Protein AF-A0A968NTT5-F1 (afdb_monomer)

Radius of gyration: 29.52 Å; Cα contacts (8 Å, |Δi|>4): 293; chains: 1; bounding box: 64×38×101 Å

Sequence (212 aa):
MEQRLSADALLSNSFFLTRRFHKKIFSTVGLSIFFTLLVVAGLGIQQNLIMTGQLQRTFWTQVSRLCPDMTENTVILMEFNDDSYDQGISFGGRFPRILGYIYKFPDRWTDERDFRQATQPKPHRMVNGWRERVTLGDDNQIKITADEVLGRDFQPRFFSSNTILLTVQNNLLTRQTELVLKNITLPLKPNNSSFEMPPYRSNVLFDDLIIP

Secondary structure (DSSP, 8-state):
-HHHHHHHHHHHHHHHHHHHHHHHHHHHHHHHHHHHHHHHHHHHHHHHHHHHHHHHHHHHHHHHHH-TT--TT-EEEEEES-HHHHHHT--GGGGGGHHHHHEE--GGG--SS-TTT--S-EEEEBPTTHHHH-EE-STTEEE--GGGBTSTT---EEEGGGEEEEEEETTEEEEESEEEETTEEEEPPP--TT--SSSSEE-TTHHHH---

Mean predicted aligned error: 9.92 Å

Foldseek 3Di:
DPVVVVVVVVVVVVVVVVVVVVVVVVVVVVVVVVVVVVVVVVVVVVVLVVVLLVLLQLVVQQVQVQPLVQDFQAEEEEAEPDVVSVVSNDPQQCQQVVVVQFFPDPPVQDDPVDNVNRRGYGYWYFDPPQLQVWDQDPPQWIWGDPVGTSHPPDGDTDHQQRYWYWYDDPSHTDTDQWDDRPNDIDGHHDRDPPGDPSSHHGHNCNVSRYDD

pLDDT: mean 80.78, std 12.7, range [51.12, 97.56]

Solvent-accessible surface area (backbone atoms only — not comparable to full-atom values): 11752 Å² total; per-residue (Å²): 124,69,75,61,61,57,52,55,54,52,51,51,51,51,51,53,49,51,55,52,51,49,53,50,50,52,51,52,51,52,50,49,52,52,51,50,53,52,51,55,52,50,52,53,50,52,53,49,52,54,53,31,46,53,46,35,19,56,50,46,30,48,50,52,70,68,48,33,68,67,44,81,59,19,36,33,42,34,39,59,80,44,74,71,66,51,64,46,60,65,56,59,87,47,42,48,50,47,54,65,37,29,24,53,71,63,68,92,32,54,40,94,87,40,74,86,73,30,32,49,50,29,49,41,47,44,41,87,71,31,66,79,69,50,44,78,49,80,88,65,20,44,37,42,52,37,91,36,32,74,39,92,91,46,68,56,72,43,47,33,69,46,24,40,43,32,40,39,54,95,95,39,80,42,73,44,57,59,46,76,42,93,92,45,78,41,61,28,31,73,84,59,85,86,48,57,86,73,62,52,53,74,32,90,40,22,84,73,28,41,71,130

Structure (mmCIF, N/CA/C/O backbone):
data_AF-A0A968NTT5-F1
#
_entry.id   AF-A0A968NTT5-F1
#
loop_
_atom_site.group_PDB
_atom_site.id
_atom_site.type_symbol
_atom_site.label_atom_id
_atom_site.label_alt_id
_atom_site.label_comp_id
_atom_site.label_asym_id
_atom_site.label_entity_id
_atom_site.label_seq_id
_atom_site.pdbx_PDB_ins_code
_atom_site.Cartn_x
_atom_site.Cartn_y
_atom_site.Cartn_z
_atom_site.occupancy
_atom_site.B_iso_or_equiv
_atom_site.auth_seq_id
_atom_site.auth_comp_id
_atom_site.auth_asym_id
_atom_site.auth_atom_id
_atom_site.pdbx_PDB_model_num
ATOM 1 N N . MET A 1 1 ? 39.150 11.864 -79.861 1.00 53.25 1 MET A N 1
ATOM 2 C CA . MET A 1 1 ? 37.768 11.922 -79.328 1.00 53.25 1 MET A CA 1
ATOM 3 C C . MET A 1 1 ? 37.477 10.783 -78.341 1.00 53.25 1 MET A C 1
ATOM 5 O O . MET A 1 1 ? 36.671 10.988 -77.447 1.00 53.25 1 MET A O 1
ATOM 9 N N . GLU A 1 2 ? 38.185 9.645 -78.403 1.00 51.72 2 GLU A N 1
ATOM 10 C CA . GLU A 1 2 ? 37.983 8.501 -77.488 1.00 51.72 2 GLU A CA 1
ATOM 11 C C . GLU A 1 2 ? 38.448 8.701 -76.032 1.00 51.72 2 GLU A C 1
ATOM 13 O O . GLU A 1 2 ? 37.817 8.179 -75.119 1.00 51.72 2 GLU A O 1
ATOM 18 N N . GLN A 1 3 ? 39.490 9.497 -75.757 1.00 54.25 3 GLN A N 1
ATOM 19 C CA . GLN A 1 3 ? 39.993 9.656 -74.377 1.00 54.25 3 GLN A CA 1
ATOM 20 C C . GLN A 1 3 ? 39.011 10.357 -73.417 1.00 54.25 3 GLN A C 1
ATOM 22 O O . GLN A 1 3 ? 39.023 10.066 -72.222 1.00 54.25 3 GLN A O 1
ATOM 27 N N . ARG A 1 4 ? 38.127 11.235 -73.920 1.00 52.75 4 ARG A N 1
ATOM 28 C CA . ARG A 1 4 ? 37.129 11.945 -73.093 1.00 52.75 4 ARG A CA 1
ATOM 29 C C . ARG A 1 4 ? 35.990 11.034 -72.618 1.00 52.75 4 ARG A C 1
ATOM 31 O O . ARG A 1 4 ? 35.543 11.174 -71.488 1.00 52.75 4 ARG A O 1
ATOM 38 N N . LEU A 1 5 ? 35.607 10.040 -73.424 1.00 54.75 5 LEU A N 1
ATOM 39 C CA . LEU A 1 5 ? 34.555 9.074 -73.080 1.00 54.75 5 LEU A CA 1
ATOM 40 C C . LEU A 1 5 ? 34.935 8.171 -71.891 1.00 54.75 5 LEU A C 1
ATOM 42 O O . LEU A 1 5 ? 34.058 7.774 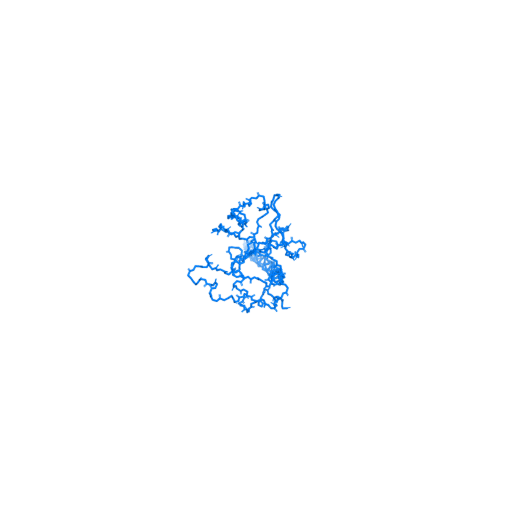-71.127 1.00 54.75 5 LEU A O 1
ATOM 46 N N . SER A 1 6 ? 36.228 7.882 -71.684 1.00 58.34 6 SER A N 1
ATOM 47 C CA . SER A 1 6 ? 36.672 7.062 -70.543 1.00 58.34 6 SER A CA 1
ATOM 48 C C . SER A 1 6 ? 36.662 7.821 -69.207 1.00 58.34 6 SER A C 1
ATOM 50 O O . SER A 1 6 ? 36.353 7.237 -68.169 1.00 58.34 6 SER A O 1
ATOM 52 N N . ALA A 1 7 ? 36.937 9.130 -69.223 1.00 58.72 7 ALA A N 1
ATOM 53 C CA . ALA A 1 7 ? 36.995 9.954 -68.017 1.00 58.72 7 ALA A CA 1
ATOM 54 C C . ALA A 1 7 ? 35.595 10.219 -67.437 1.00 58.72 7 ALA A C 1
ATOM 56 O O . ALA A 1 7 ? 35.391 10.086 -66.230 1.00 58.72 7 ALA A O 1
ATOM 57 N N . ASP A 1 8 ? 34.611 10.492 -68.296 1.00 61.69 8 ASP A N 1
ATOM 58 C CA . ASP A 1 8 ? 33.225 10.732 -67.877 1.00 61.69 8 ASP A CA 1
ATOM 59 C C . ASP A 1 8 ? 32.556 9.450 -67.343 1.00 61.69 8 ASP A C 1
ATOM 61 O O . ASP A 1 8 ? 31.807 9.481 -66.361 1.00 61.69 8 ASP A O 1
ATOM 65 N N . ALA A 1 9 ? 32.894 8.289 -67.915 1.00 60.66 9 ALA A N 1
ATOM 66 C CA . ALA A 1 9 ? 32.444 6.992 -67.413 1.00 60.66 9 ALA A CA 1
ATOM 67 C C . ALA A 1 9 ? 33.024 6.676 -66.019 1.00 60.66 9 ALA A C 1
ATOM 69 O O . ALA A 1 9 ? 32.293 6.216 -65.139 1.00 60.66 9 ALA A O 1
ATOM 70 N N . LEU A 1 10 ? 34.306 6.978 -65.779 1.00 58.12 10 LEU A N 1
ATOM 71 C CA . LEU A 1 10 ? 34.968 6.784 -64.481 1.00 58.12 10 LEU A CA 1
ATOM 72 C C . LEU A 1 10 ? 34.464 7.761 -63.404 1.00 58.12 10 LEU A C 1
ATOM 74 O O . LEU A 1 10 ? 34.272 7.368 -62.248 1.00 58.12 10 LEU A O 1
ATOM 78 N N . LEU A 1 11 ? 34.182 9.013 -63.773 1.00 59.12 11 LEU A N 1
ATOM 79 C CA . LEU A 1 11 ? 33.598 10.011 -62.871 1.00 59.12 11 LEU A CA 1
ATOM 80 C C . LEU A 1 11 ? 32.139 9.685 -62.516 1.00 59.12 11 LEU A C 1
ATOM 82 O O . LEU A 1 11 ? 31.744 9.805 -61.355 1.00 59.12 11 LEU A O 1
ATOM 86 N N . SER A 1 12 ? 31.344 9.186 -63.467 1.00 62.28 12 SER A N 1
ATOM 87 C CA . SER A 1 12 ? 29.967 8.772 -63.169 1.00 62.28 12 SER A CA 1
ATOM 88 C C . SER A 1 12 ? 29.919 7.519 -62.281 1.00 62.28 12 SER A C 1
ATOM 90 O O . SER A 1 12 ? 29.157 7.485 -61.311 1.00 62.28 12 SER A O 1
ATOM 92 N N . ASN A 1 13 ? 30.789 6.528 -62.523 1.00 61.53 13 ASN A N 1
ATOM 93 C CA . ASN A 1 13 ? 30.869 5.316 -61.703 1.00 61.53 13 ASN A CA 1
ATOM 94 C C . ASN A 1 13 ? 31.343 5.611 -60.277 1.00 61.53 13 ASN A C 1
ATOM 96 O O . ASN A 1 13 ? 30.760 5.099 -59.317 1.00 61.53 13 ASN A O 1
ATOM 100 N N . SER A 1 14 ? 32.354 6.468 -60.113 1.00 62.19 14 SER A N 1
ATOM 101 C CA . SER A 1 14 ? 32.820 6.881 -58.783 1.00 62.19 14 SER A CA 1
ATOM 102 C C . SER A 1 14 ? 31.741 7.658 -58.022 1.00 62.19 14 SER A C 1
ATOM 104 O O . SER A 1 14 ? 31.515 7.377 -56.845 1.00 62.19 14 SER A O 1
ATOM 106 N N . PHE A 1 15 ? 30.980 8.540 -58.676 1.00 61.28 15 PHE A N 1
ATOM 107 C CA . PHE A 1 15 ? 29.867 9.254 -58.040 1.00 61.28 15 PHE A CA 1
ATOM 108 C C . PHE A 1 15 ? 28.722 8.319 -57.608 1.00 61.28 15 PHE A C 1
ATOM 110 O O . PHE A 1 15 ? 28.212 8.429 -56.487 1.00 61.28 15 PHE A O 1
ATOM 117 N N . PHE A 1 16 ? 28.346 7.345 -58.445 1.00 60.41 16 PHE A N 1
ATOM 118 C CA . PHE A 1 16 ? 27.326 6.343 -58.108 1.00 60.41 16 PHE A CA 1
ATOM 119 C C . PHE A 1 16 ? 27.748 5.435 -56.946 1.00 60.41 16 PHE A C 1
ATOM 121 O O . PHE A 1 16 ? 26.945 5.185 -56.038 1.00 60.41 16 PHE A O 1
ATOM 128 N N . LEU A 1 17 ? 29.007 4.986 -56.932 1.00 60.22 17 LEU A N 1
ATOM 129 C CA . LEU A 1 17 ? 29.584 4.225 -55.822 1.00 60.22 17 LEU A CA 1
ATOM 130 C C . LEU A 1 17 ? 29.554 5.057 -54.538 1.00 60.22 17 LEU A C 1
ATOM 132 O O . LEU A 1 17 ? 28.998 4.613 -53.534 1.00 60.22 17 LEU A O 1
ATOM 136 N N . THR A 1 18 ? 30.039 6.297 -54.591 1.00 61.38 18 THR A N 1
ATOM 137 C CA . THR A 1 18 ? 30.090 7.206 -53.437 1.00 61.38 18 THR A CA 1
ATOM 138 C C . THR A 1 18 ? 28.693 7.450 -52.863 1.00 61.38 18 THR A C 1
ATOM 140 O O . THR A 1 18 ? 28.490 7.310 -51.657 1.00 61.38 18 THR A O 1
ATOM 143 N N . ARG A 1 19 ? 27.681 7.689 -53.706 1.00 61.28 19 ARG A N 1
ATOM 144 C CA . ARG A 1 19 ? 26.288 7.896 -53.271 1.00 61.28 19 ARG A CA 1
ATOM 145 C C . ARG A 1 19 ? 25.665 6.635 -52.656 1.00 61.28 19 ARG A C 1
ATOM 147 O O . ARG A 1 19 ? 24.871 6.737 -51.719 1.00 61.28 19 ARG A O 1
ATOM 154 N N . ARG A 1 20 ? 26.030 5.440 -53.138 1.00 62.47 20 ARG A N 1
ATOM 155 C CA . ARG A 1 20 ? 25.586 4.151 -52.572 1.00 62.47 20 ARG A CA 1
ATOM 156 C C . ARG A 1 20 ? 26.265 3.848 -51.233 1.00 62.47 20 ARG A C 1
ATOM 158 O O . ARG A 1 20 ? 25.592 3.366 -50.323 1.00 62.47 20 ARG A O 1
ATOM 165 N N . PHE A 1 21 ? 27.553 4.166 -51.091 1.00 65.56 21 PHE A N 1
ATOM 166 C CA . PHE A 1 21 ? 28.282 4.047 -49.825 1.00 65.56 21 PHE A CA 1
ATOM 167 C C . PHE A 1 21 ? 27.753 5.022 -48.772 1.00 65.56 21 PHE A C 1
ATOM 169 O O . PHE A 1 21 ? 27.483 4.596 -47.654 1.00 65.56 21 PHE A O 1
ATOM 176 N N . HIS A 1 22 ? 27.479 6.277 -49.139 1.00 70.00 22 HIS A N 1
ATOM 177 C CA . HIS A 1 22 ? 26.894 7.254 -48.218 1.00 70.00 22 HIS A CA 1
ATOM 178 C C . HIS A 1 22 ? 25.518 6.802 -47.715 1.00 70.00 22 HIS A C 1
ATOM 180 O O . HIS A 1 22 ? 25.278 6.826 -46.514 1.00 70.00 22 HIS A O 1
ATOM 186 N N . LYS A 1 23 ? 24.636 6.291 -48.588 1.00 74.19 23 LYS A N 1
ATOM 187 C CA . LYS A 1 23 ? 23.334 5.741 -48.161 1.00 74.19 23 LYS A CA 1
ATOM 188 C C . LYS A 1 23 ? 23.470 4.576 -47.176 1.00 74.19 23 LYS A C 1
ATOM 190 O O . LYS A 1 23 ? 22.713 4.513 -46.213 1.00 74.19 23 LYS A O 1
ATOM 195 N N . LYS A 1 24 ? 24.430 3.670 -47.398 1.00 77.88 24 LYS A N 1
ATOM 196 C CA . LYS A 1 24 ? 24.709 2.566 -46.465 1.00 77.88 24 LYS A CA 1
ATOM 197 C C . LYS A 1 24 ? 25.223 3.084 -45.125 1.00 77.88 24 LYS A C 1
ATOM 199 O O . LYS A 1 24 ? 24.712 2.660 -44.101 1.00 77.88 24 LYS A O 1
ATOM 204 N N . ILE A 1 25 ? 26.164 4.028 -45.132 1.00 84.50 25 ILE A N 1
ATOM 205 C CA . ILE A 1 25 ? 26.702 4.637 -43.907 1.00 84.50 25 ILE A CA 1
ATOM 206 C C . ILE A 1 25 ? 25.587 5.343 -43.129 1.00 84.50 25 ILE A C 1
ATOM 208 O O . ILE A 1 25 ? 25.422 5.066 -41.948 1.00 84.50 25 ILE A O 1
ATOM 212 N N . PHE A 1 26 ? 24.764 6.172 -43.781 1.00 86.00 26 PHE A N 1
ATOM 213 C CA . PHE A 1 26 ? 23.630 6.836 -43.127 1.00 86.00 26 PHE A CA 1
ATOM 214 C C . PHE A 1 26 ? 22.618 5.840 -42.556 1.00 86.00 26 PHE A C 1
ATOM 216 O O . PHE A 1 26 ? 22.156 6.025 -41.434 1.00 86.00 26 PHE A O 1
ATOM 223 N N . SER A 1 27 ? 22.304 4.764 -43.284 1.00 85.94 27 SER A N 1
ATOM 224 C CA . SER A 1 27 ? 21.412 3.713 -42.785 1.00 85.94 27 SER A CA 1
ATOM 225 C C . SER A 1 27 ? 22.001 2.989 -4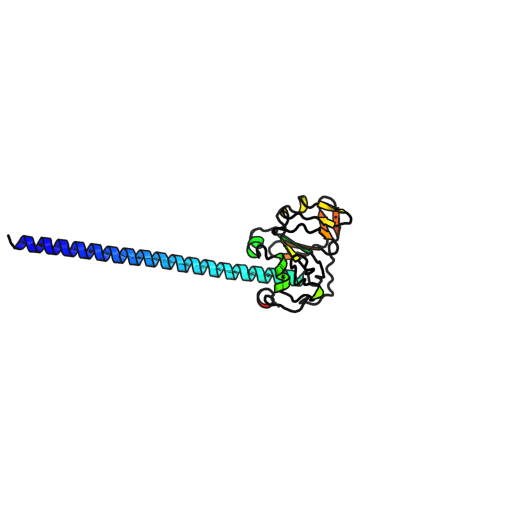1.575 1.00 85.94 27 SER A C 1
ATOM 227 O O . SER A 1 27 ? 21.285 2.751 -40.608 1.00 85.94 27 SER A O 1
ATOM 229 N N . THR A 1 28 ? 23.292 2.651 -41.605 1.00 92.19 28 THR A N 1
ATOM 230 C CA . THR A 1 28 ? 23.977 1.984 -40.490 1.00 92.19 28 THR A CA 1
ATOM 231 C C . THR A 1 28 ? 24.066 2.896 -39.269 1.00 92.19 28 THR A C 1
ATOM 233 O O . THR A 1 28 ? 23.798 2.449 -38.159 1.00 92.19 28 THR A O 1
ATOM 236 N N . VAL A 1 29 ? 24.389 4.178 -39.459 1.00 94.88 29 VAL A N 1
ATOM 237 C CA . VAL A 1 29 ? 24.434 5.173 -38.376 1.00 94.88 29 VAL A CA 1
ATOM 238 C C . VAL A 1 29 ? 23.045 5.380 -37.779 1.00 94.88 29 VAL A C 1
ATOM 240 O O . VAL A 1 29 ? 22.900 5.312 -36.563 1.00 94.88 29 VAL A O 1
ATOM 243 N N . GLY A 1 30 ? 22.014 5.560 -38.609 1.00 95.19 30 GLY A N 1
ATOM 244 C CA . GLY A 1 30 ? 20.637 5.711 -38.139 1.00 95.19 30 GLY A CA 1
ATOM 245 C C . GLY A 1 30 ? 20.151 4.494 -37.351 1.00 95.19 30 GLY A C 1
ATOM 246 O O . GLY A 1 30 ? 19.580 4.645 -36.274 1.00 95.19 30 GLY A O 1
ATOM 247 N N . LEU A 1 31 ? 20.446 3.286 -37.839 1.00 95.75 31 LEU A N 1
ATOM 248 C CA . LEU A 1 31 ? 20.100 2.043 -37.153 1.00 95.75 31 LEU A CA 1
ATOM 249 C C . LEU A 1 31 ? 20.872 1.880 -35.833 1.00 95.75 31 LEU A C 1
ATOM 251 O O . LEU A 1 31 ? 20.295 1.466 -34.832 1.00 95.75 31 LEU A O 1
ATOM 255 N N . SER A 1 32 ? 22.154 2.252 -35.809 1.00 96.75 32 SER A N 1
ATOM 256 C CA . SER A 1 32 ? 22.978 2.243 -34.595 1.00 96.75 32 SER A CA 1
ATOM 257 C C . SER A 1 32 ? 22.450 3.216 -33.537 1.00 96.75 32 SER A C 1
ATOM 259 O O . SER A 1 32 ? 22.303 2.842 -32.373 1.00 96.75 32 SER A O 1
ATOM 261 N N . ILE A 1 33 ? 22.082 4.438 -33.936 1.00 97.12 33 ILE A N 1
ATOM 262 C CA . ILE A 1 33 ? 21.450 5.421 -33.044 1.00 97.12 33 ILE A CA 1
ATOM 263 C C . ILE A 1 33 ? 20.127 4.868 -32.510 1.00 97.12 33 ILE A C 1
ATOM 265 O O . ILE A 1 33 ? 19.892 4.906 -31.306 1.00 97.12 33 ILE A O 1
ATOM 269 N N . PHE A 1 34 ? 19.288 4.304 -33.381 1.00 97.25 34 PHE A N 1
ATOM 270 C CA . PHE A 1 34 ? 18.013 3.711 -32.985 1.00 97.25 34 PHE A CA 1
ATOM 271 C C . PHE A 1 34 ? 18.190 2.585 -31.954 1.00 97.25 34 PHE A C 1
ATOM 273 O O . PHE A 1 34 ? 17.542 2.607 -30.909 1.00 97.25 34 PHE A O 1
ATOM 280 N N . PHE A 1 35 ? 19.108 1.642 -32.188 1.00 97.44 35 PHE A N 1
ATOM 281 C CA . PHE A 1 35 ? 19.385 0.575 -31.223 1.00 97.44 35 PHE A CA 1
ATOM 282 C C . PHE A 1 35 ? 20.004 1.096 -29.926 1.00 97.44 35 PHE A C 1
ATOM 284 O O . PHE A 1 35 ? 19.644 0.619 -28.854 1.00 97.44 35 PHE A O 1
ATOM 291 N N . THR A 1 36 ? 20.876 2.100 -29.998 1.00 97.56 36 THR A N 1
ATOM 292 C CA . THR A 1 36 ? 21.439 2.740 -28.802 1.00 97.56 36 THR A CA 1
ATOM 293 C C . THR A 1 36 ? 20.332 3.369 -27.956 1.00 97.56 36 THR A C 1
ATOM 295 O O . THR A 1 36 ? 20.295 3.155 -26.747 1.00 97.56 36 THR A O 1
ATOM 298 N N . LEU A 1 37 ? 19.380 4.074 -28.577 1.00 96.94 37 LEU A N 1
ATOM 299 C CA . LEU A 1 37 ? 18.222 4.640 -27.879 1.00 96.94 37 LEU A CA 1
ATOM 300 C C . LEU A 1 37 ? 17.354 3.553 -27.234 1.00 96.94 37 LEU A C 1
ATOM 302 O O . LEU A 1 37 ? 16.941 3.715 -26.088 1.00 96.94 37 LEU A O 1
ATOM 306 N N . LEU A 1 38 ? 17.122 2.433 -27.926 1.00 96.75 38 LEU A N 1
ATOM 307 C CA . LEU A 1 38 ? 16.389 1.295 -27.362 1.00 96.75 38 LEU A CA 1
ATOM 308 C C . LEU A 1 38 ? 17.095 0.696 -26.141 1.00 96.75 38 LEU A C 1
ATOM 310 O O . LEU A 1 38 ? 16.440 0.410 -25.141 1.00 96.75 38 LEU A O 1
ATOM 314 N N . VAL A 1 39 ? 18.419 0.531 -26.197 1.00 96.88 39 VAL A N 1
ATOM 315 C CA . VAL A 1 39 ? 19.206 -0.004 -25.076 1.00 96.88 39 VAL A CA 1
ATOM 316 C C . VAL A 1 39 ? 19.174 0.950 -23.885 1.00 96.88 39 VAL A C 1
ATOM 318 O O . VAL A 1 39 ? 18.887 0.518 -22.772 1.00 96.88 39 VAL A O 1
ATOM 321 N N . VAL A 1 40 ? 19.405 2.247 -24.107 1.00 96.62 40 VAL A N 1
ATOM 322 C CA . VAL A 1 40 ? 19.361 3.261 -23.040 1.00 96.62 40 VAL A CA 1
ATOM 323 C C . VAL A 1 40 ? 17.971 3.324 -22.401 1.00 96.62 40 VAL A C 1
ATOM 325 O O . VA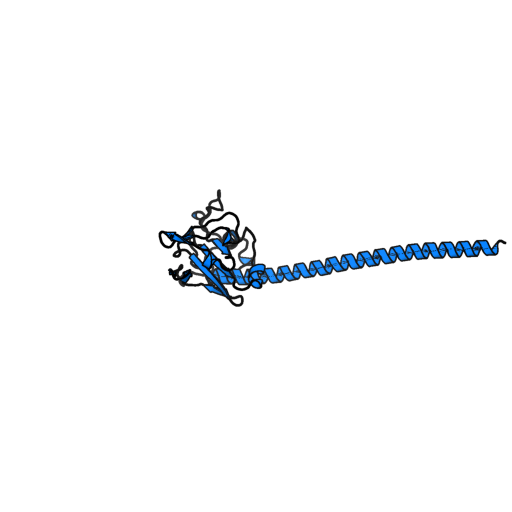L A 1 40 ? 17.862 3.335 -21.175 1.00 96.62 40 VAL A O 1
ATOM 328 N N . ALA A 1 41 ? 16.904 3.289 -23.205 1.00 95.31 41 ALA A N 1
ATOM 329 C CA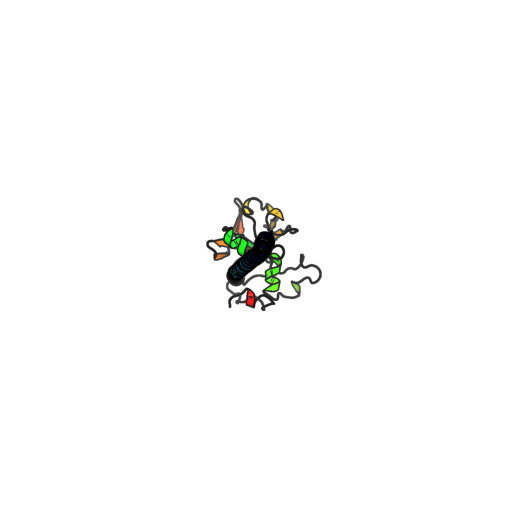 . ALA A 1 41 ? 15.537 3.238 -22.695 1.00 95.31 41 ALA A CA 1
ATOM 330 C C . ALA A 1 41 ? 15.272 1.959 -21.882 1.00 95.31 41 ALA A C 1
ATOM 332 O O . ALA A 1 41 ? 14.691 2.025 -20.799 1.00 95.31 41 ALA A O 1
ATOM 333 N N . GLY A 1 42 ? 15.737 0.802 -22.366 1.00 95.38 42 GLY A N 1
ATOM 334 C CA . GLY A 1 42 ? 15.606 -0.477 -21.668 1.00 95.38 42 GLY A CA 1
ATOM 335 C C . GLY A 1 42 ? 16.296 -0.481 -20.303 1.00 95.38 42 GLY A C 1
ATOM 336 O O . GLY A 1 42 ? 15.691 -0.899 -19.315 1.00 95.38 42 GLY A O 1
ATOM 337 N N . LEU A 1 43 ? 17.520 0.048 -20.225 1.00 95.56 43 LEU A N 1
ATOM 338 C CA . LEU A 1 43 ? 18.255 0.190 -18.965 1.00 95.56 43 LEU A CA 1
ATOM 339 C C . LEU A 1 43 ? 17.531 1.124 -17.987 1.00 95.56 43 LEU A C 1
ATOM 341 O O . LEU A 1 43 ? 17.404 0.792 -16.809 1.00 95.56 43 LEU A O 1
ATOM 345 N N . GLY A 1 44 ? 16.989 2.245 -18.475 1.00 93.56 44 GLY A N 1
ATOM 346 C CA . GLY A 1 44 ? 16.204 3.168 -17.650 1.00 93.56 44 GLY A CA 1
ATOM 347 C C . GLY A 1 44 ? 14.949 2.517 -17.057 1.00 93.56 44 GLY A C 1
ATOM 348 O O . GLY A 1 44 ? 14.666 2.676 -15.870 1.00 93.56 44 GLY A O 1
ATOM 349 N N . ILE A 1 45 ? 14.223 1.722 -17.849 1.00 89.94 45 ILE A N 1
ATOM 350 C CA . ILE A 1 45 ? 13.048 0.978 -17.368 1.00 89.94 45 ILE A CA 1
ATOM 351 C C . ILE A 1 45 ? 13.453 -0.050 -16.306 1.00 89.94 45 ILE A C 1
ATOM 353 O O . ILE A 1 45 ? 12.809 -0.126 -15.262 1.00 89.94 45 ILE A O 1
ATOM 357 N N . GLN A 1 46 ? 14.525 -0.816 -16.533 1.00 92.38 46 GLN A N 1
ATOM 358 C CA . GLN A 1 46 ? 15.003 -1.812 -15.568 1.00 92.38 46 GLN A CA 1
ATOM 359 C C . GLN A 1 46 ? 15.415 -1.177 -14.236 1.00 92.38 46 GLN A C 1
ATOM 361 O O . GLN A 1 46 ? 15.033 -1.675 -13.178 1.00 92.38 46 GLN A O 1
ATOM 366 N N . GLN A 1 47 ? 16.141 -0.058 -14.278 1.00 91.56 47 GLN A N 1
ATOM 367 C CA . GLN A 1 47 ? 16.537 0.670 -13.075 1.00 91.56 47 GLN A CA 1
ATOM 368 C C . GLN A 1 47 ? 15.317 1.155 -12.281 1.00 91.56 47 GLN A C 1
ATOM 370 O O . GLN A 1 47 ? 15.259 0.962 -11.065 1.00 91.56 47 GLN A O 1
ATOM 375 N N . ASN A 1 48 ? 14.317 1.718 -12.964 1.00 87.00 48 ASN A N 1
ATOM 376 C CA . ASN A 1 48 ? 13.078 2.157 -12.324 1.00 87.00 48 ASN A CA 1
ATOM 377 C C . ASN A 1 48 ? 12.309 0.983 -11.707 1.00 87.00 48 ASN A C 1
ATOM 379 O O . ASN A 1 48 ? 11.849 1.092 -10.575 1.00 87.00 48 ASN A O 1
ATOM 383 N N . LEU A 1 49 ? 12.223 -0.159 -12.397 1.00 87.62 49 LEU A N 1
ATOM 384 C CA . LEU A 1 49 ? 11.570 -1.360 -11.865 1.00 87.62 49 LEU A CA 1
ATOM 385 C C . LEU A 1 49 ? 12.243 -1.863 -10.581 1.00 87.62 49 LEU A C 1
ATOM 387 O O . LEU A 1 49 ? 11.546 -2.203 -9.626 1.00 87.62 49 LEU A O 1
ATOM 391 N N . ILE A 1 50 ? 13.579 -1.873 -10.532 1.00 89.75 50 ILE A N 1
ATOM 392 C CA . ILE A 1 50 ? 14.330 -2.260 -9.328 1.00 89.75 50 ILE A CA 1
ATOM 393 C C . ILE A 1 50 ? 14.028 -1.291 -8.178 1.00 89.75 50 ILE A C 1
ATOM 395 O O . ILE A 1 50 ? 13.709 -1.733 -7.073 1.00 89.75 50 ILE A O 1
ATOM 399 N N . MET A 1 51 ? 14.082 0.018 -8.438 1.00 89.12 51 MET A N 1
ATOM 400 C CA . MET A 1 51 ? 13.830 1.045 -7.423 1.00 89.12 51 MET A CA 1
ATOM 401 C C . MET A 1 51 ? 12.401 0.960 -6.870 1.00 89.12 51 MET A C 1
ATOM 403 O O . MET A 1 51 ? 12.199 0.914 -5.657 1.00 89.12 51 MET A O 1
ATOM 407 N N . THR A 1 52 ? 11.401 0.880 -7.750 1.00 87.00 52 THR A N 1
ATOM 408 C CA . THR A 1 52 ? 9.991 0.720 -7.374 1.00 87.00 52 THR A CA 1
ATOM 409 C C . THR A 1 52 ? 9.767 -0.577 -6.597 1.00 87.00 52 THR A C 1
ATOM 411 O O . THR A 1 52 ? 9.068 -0.565 -5.586 1.00 87.00 52 THR A O 1
ATOM 414 N N . GLY A 1 53 ? 10.402 -1.683 -6.998 1.00 89.56 53 GLY A N 1
ATOM 415 C CA . GLY A 1 53 ? 10.324 -2.951 -6.270 1.00 89.56 53 GLY A CA 1
ATOM 416 C C . GLY A 1 53 ? 10.863 -2.849 -4.840 1.00 89.56 53 GLY A C 1
ATOM 417 O O . GLY A 1 53 ? 10.229 -3.331 -3.902 1.00 89.56 53 GLY A O 1
ATOM 418 N N . GLN A 1 54 ? 11.994 -2.166 -4.639 1.00 90.00 54 GLN A N 1
ATOM 419 C CA . GLN A 1 54 ? 12.551 -1.926 -3.301 1.00 90.00 54 GLN A CA 1
ATOM 420 C C . GLN A 1 54 ? 11.642 -1.044 -2.435 1.00 90.00 54 GLN A C 1
ATOM 422 O O . GLN A 1 54 ? 11.459 -1.332 -1.247 1.00 90.00 54 GLN A O 1
ATOM 427 N N . LEU A 1 55 ? 11.038 -0.005 -3.021 1.00 89.06 55 LEU A N 1
ATOM 428 C CA . LEU A 1 55 ? 10.066 0.847 -2.332 1.00 89.06 55 LEU A CA 1
ATOM 429 C C . LEU A 1 55 ? 8.835 0.049 -1.904 1.00 89.06 55 LEU A C 1
ATOM 431 O O . LEU A 1 55 ? 8.456 0.109 -0.736 1.00 89.06 55 LEU A O 1
ATOM 435 N N . GLN A 1 56 ? 8.258 -0.754 -2.803 1.00 90.19 56 GLN A N 1
ATOM 436 C CA . GLN A 1 56 ? 7.114 -1.609 -2.484 1.00 90.19 56 GLN A CA 1
ATOM 437 C C . GLN A 1 56 ? 7.443 -2.616 -1.381 1.00 90.19 56 GLN A C 1
ATOM 439 O O . GLN A 1 56 ? 6.652 -2.768 -0.452 1.00 90.19 56 GLN A O 1
ATOM 444 N N . ARG A 1 57 ? 8.619 -3.255 -1.434 1.00 91.69 57 ARG A N 1
ATOM 445 C CA . ARG A 1 57 ? 9.074 -4.178 -0.384 1.00 91.69 57 ARG A CA 1
ATOM 446 C C . ARG A 1 57 ? 9.158 -3.502 0.975 1.00 91.69 57 ARG A C 1
ATOM 448 O O . ARG A 1 57 ? 8.611 -3.979 1.967 1.00 91.69 57 ARG A O 1
ATOM 455 N N . THR A 1 58 ? 9.827 -2.357 1.013 1.00 91.38 58 THR A N 1
ATOM 456 C CA . THR A 1 58 ? 10.017 -1.582 2.242 1.00 91.38 58 THR A CA 1
ATOM 457 C C . THR A 1 58 ? 8.677 -1.113 2.803 1.00 91.38 58 THR A C 1
ATOM 459 O O . THR A 1 58 ? 8.438 -1.204 4.007 1.00 91.38 58 THR A O 1
ATOM 462 N N . PHE A 1 59 ? 7.784 -0.657 1.928 1.00 91.75 59 PHE A N 1
ATOM 463 C CA . PHE A 1 59 ? 6.445 -0.217 2.281 1.00 91.75 59 PHE A CA 1
ATOM 464 C C . PHE A 1 59 ? 5.603 -1.346 2.881 1.00 91.75 59 PHE A C 1
ATOM 466 O O . PHE A 1 59 ? 5.133 -1.229 4.011 1.00 91.75 59 PHE A O 1
ATOM 473 N N . TRP A 1 60 ? 5.439 -2.463 2.167 1.00 92.25 60 TRP A N 1
ATOM 474 C CA . TRP A 1 60 ? 4.582 -3.559 2.625 1.00 92.25 60 TRP A CA 1
ATOM 475 C C . TRP A 1 60 ? 5.139 -4.267 3.856 1.00 92.25 60 TRP A C 1
ATOM 477 O O . TRP A 1 60 ? 4.364 -4.669 4.723 1.00 92.25 60 TRP A O 1
ATOM 487 N N . THR A 1 61 ? 6.463 -4.326 4.002 1.00 92.25 61 THR A N 1
ATOM 488 C CA . THR A 1 61 ? 7.101 -4.794 5.241 1.00 92.25 61 THR A CA 1
ATOM 489 C C . THR A 1 61 ? 6.718 -3.911 6.430 1.00 92.25 61 THR A C 1
ATOM 491 O O . THR A 1 61 ? 6.355 -4.417 7.491 1.00 92.25 61 THR A O 1
ATOM 494 N N . GLN A 1 62 ? 6.742 -2.584 6.267 1.00 92.31 62 GLN A N 1
ATOM 495 C CA . GLN A 1 62 ? 6.306 -1.658 7.314 1.00 92.31 62 GLN A CA 1
ATOM 496 C C . GLN A 1 62 ? 4.805 -1.787 7.603 1.00 92.31 62 GLN A C 1
ATOM 498 O O . GLN A 1 62 ? 4.422 -1.854 8.769 1.00 92.31 62 GLN A O 1
ATOM 503 N N . VAL A 1 63 ? 3.959 -1.900 6.573 1.00 92.06 63 VAL A N 1
ATOM 504 C CA . VAL A 1 63 ? 2.516 -2.145 6.749 1.00 92.06 63 VAL A CA 1
ATOM 505 C C . VAL A 1 63 ? 2.279 -3.432 7.546 1.00 92.06 63 VAL A C 1
ATOM 507 O O . VAL A 1 63 ? 1.512 -3.409 8.507 1.00 92.06 63 VAL A O 1
ATOM 510 N N . SER A 1 64 ? 2.982 -4.522 7.217 1.00 90.56 64 SER A N 1
ATOM 511 C CA . SER A 1 64 ? 2.906 -5.794 7.948 1.00 90.56 64 SER A CA 1
ATOM 512 C C . SER A 1 64 ? 3.275 -5.651 9.422 1.00 90.56 64 SER A C 1
ATOM 514 O O . SER A 1 64 ? 2.671 -6.315 10.259 1.00 90.56 64 SER A O 1
ATOM 516 N N . ARG A 1 65 ? 4.282 -4.829 9.740 1.00 90.06 65 ARG A N 1
ATOM 517 C CA . ARG A 1 65 ? 4.742 -4.595 11.119 1.00 90.06 65 ARG A CA 1
ATOM 518 C C . ARG A 1 65 ? 3.788 -3.710 11.911 1.00 90.06 65 ARG A C 1
ATOM 520 O O . ARG A 1 65 ? 3.637 -3.896 13.112 1.00 90.06 65 ARG A O 1
ATOM 527 N N . LEU A 1 66 ? 3.170 -2.734 11.253 1.00 91.56 66 LEU A N 1
ATOM 528 C CA . LEU A 1 66 ? 2.302 -1.744 11.894 1.00 91.56 66 LEU A CA 1
ATOM 529 C C . LEU A 1 66 ? 0.852 -2.212 12.033 1.00 91.56 66 LEU A C 1
ATOM 531 O O . LEU A 1 66 ? 0.117 -1.675 12.864 1.00 91.56 66 LEU A O 1
ATOM 535 N N . CYS A 1 67 ? 0.443 -3.196 11.233 1.00 91.62 67 CYS A N 1
ATOM 536 C CA . CYS A 1 67 ? -0.923 -3.710 11.199 1.00 91.62 67 CYS A CA 1
ATOM 537 C C . CYS A 1 67 ? -0.990 -5.228 11.476 1.00 91.62 67 CYS A C 1
ATOM 539 O O . CYS A 1 67 ? -1.625 -5.949 10.708 1.00 91.62 67 CYS A O 1
ATOM 541 N N . PRO A 1 68 ? -0.355 -5.774 12.529 1.00 90.19 68 PRO A N 1
ATOM 542 C CA . PRO A 1 68 ? -0.425 -7.213 12.788 1.00 90.19 68 PRO A CA 1
ATOM 543 C C . PRO A 1 68 ? -1.822 -7.648 13.283 1.00 90.19 68 PRO A C 1
ATOM 545 O O . PRO A 1 68 ? -2.224 -8.796 13.138 1.00 90.19 68 PRO A O 1
ATOM 548 N N . ASP A 1 69 ? -2.601 -6.704 13.804 1.00 89.50 69 ASP A N 1
ATOM 549 C CA . ASP A 1 69 ? -3.948 -6.849 14.355 1.00 89.50 69 ASP A CA 1
ATOM 550 C C . ASP A 1 69 ? -5.066 -6.608 13.323 1.00 89.50 69 ASP A C 1
ATOM 552 O O . ASP A 1 69 ? -6.212 -6.341 13.695 1.00 89.50 69 ASP A O 1
ATOM 556 N N . MET A 1 70 ? -4.769 -6.645 12.019 1.00 90.38 70 MET A N 1
ATOM 557 C CA . MET A 1 70 ? -5.800 -6.559 10.978 1.00 90.38 70 MET A CA 1
ATOM 558 C C . MET A 1 70 ? -6.844 -7.653 11.194 1.00 90.38 70 MET A C 1
ATOM 560 O O . MET A 1 70 ? -6.483 -8.807 11.370 1.00 90.38 70 MET A O 1
ATOM 564 N N . THR A 1 71 ? -8.130 -7.316 11.158 1.00 90.88 71 THR A N 1
ATOM 565 C CA . THR A 1 71 ? -9.239 -8.268 11.307 1.00 90.88 71 THR A CA 1
ATOM 566 C C . THR A 1 71 ? -10.229 -8.108 10.161 1.00 90.88 71 THR A C 1
ATOM 568 O O . THR A 1 71 ? -10.064 -7.268 9.277 1.00 90.88 71 THR A O 1
ATOM 571 N N . GLU A 1 72 ? -11.297 -8.895 10.199 1.00 88.88 72 GLU A N 1
ATOM 572 C CA . GLU A 1 72 ? -12.437 -8.732 9.311 1.00 88.88 72 GLU A CA 1
ATOM 573 C C . GLU A 1 72 ? -12.905 -7.269 9.247 1.00 88.88 72 GLU A C 1
ATOM 575 O O . GLU A 1 72 ? -13.012 -6.588 10.272 1.00 88.88 72 GLU A O 1
ATOM 580 N N . ASN A 1 73 ? -13.165 -6.786 8.034 1.00 87.81 73 ASN A N 1
ATOM 581 C CA . ASN A 1 73 ? -13.574 -5.423 7.700 1.00 87.81 73 ASN A CA 1
ATOM 582 C C . ASN A 1 73 ? -12.598 -4.316 8.129 1.00 87.81 73 ASN A C 1
ATOM 584 O O . ASN A 1 73 ? -12.991 -3.149 8.158 1.00 87.81 73 ASN A O 1
ATOM 588 N N . THR A 1 74 ? -11.345 -4.641 8.474 1.00 90.69 74 THR A N 1
ATOM 589 C CA . THR A 1 74 ? -10.361 -3.609 8.812 1.00 90.69 74 THR A CA 1
ATOM 590 C C . THR A 1 74 ? -10.056 -2.740 7.594 1.00 90.69 74 THR A C 1
ATOM 592 O O . THR A 1 74 ? -9.639 -3.222 6.540 1.00 90.69 74 THR A O 1
ATOM 595 N N . VAL A 1 75 ? -10.229 -1.433 7.757 1.00 89.81 75 VAL A N 1
ATOM 596 C CA . VAL A 1 75 ? -9.892 -0.430 6.745 1.00 89.81 75 VAL A CA 1
ATOM 597 C C . VAL A 1 75 ? -8.547 0.179 7.106 1.00 89.81 75 VAL A C 1
ATOM 599 O O . VAL A 1 75 ? -8.359 0.629 8.233 1.00 89.81 75 VAL A O 1
ATOM 602 N N . ILE A 1 76 ? -7.605 0.195 6.164 1.00 91.62 76 ILE A N 1
ATOM 603 C CA . ILE A 1 76 ? -6.279 0.787 6.370 1.00 91.62 76 ILE A CA 1
ATOM 604 C C . ILE A 1 76 ? -6.176 2.024 5.492 1.00 91.62 76 ILE A C 1
ATOM 606 O O . ILE A 1 76 ? -6.007 1.9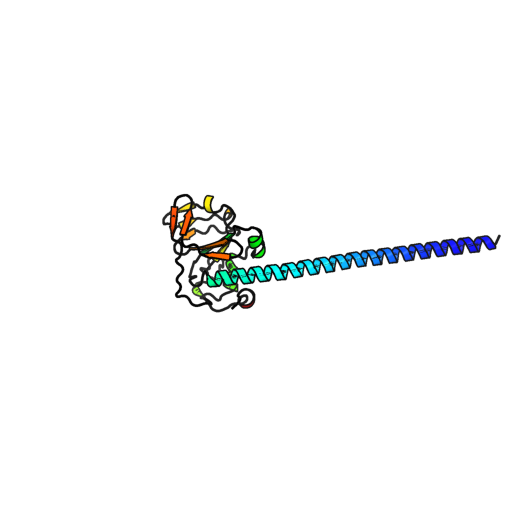18 4.281 1.00 91.62 76 ILE A O 1
ATOM 610 N N . LEU A 1 77 ? -6.302 3.199 6.090 1.00 90.75 77 LEU A N 1
ATOM 611 C CA . LEU A 1 77 ? -6.131 4.471 5.402 1.00 90.75 77 LEU A CA 1
ATOM 612 C C . LEU A 1 77 ? -4.647 4.806 5.347 1.00 90.75 77 LEU A C 1
ATOM 614 O O . LEU A 1 77 ? -3.956 4.751 6.362 1.00 90.75 77 LEU A O 1
ATOM 618 N N . MET A 1 78 ? -4.163 5.154 4.165 1.00 89.88 78 MET A N 1
ATOM 619 C CA . MET A 1 78 ? -2.767 5.489 3.928 1.00 89.88 78 MET A CA 1
ATOM 620 C C . MET A 1 78 ? -2.680 6.915 3.430 1.00 89.88 78 MET A C 1
ATOM 622 O O . MET A 1 78 ? -3.169 7.241 2.347 1.00 89.88 78 MET A O 1
ATOM 626 N N . GLU A 1 79 ? -2.064 7.752 4.244 1.00 89.62 79 GLU A N 1
ATOM 627 C CA . GLU A 1 79 ? -1.860 9.160 3.976 1.00 89.62 79 GLU A CA 1
ATOM 628 C C . GLU A 1 79 ? -0.401 9.403 3.610 1.00 89.62 79 GLU A C 1
ATOM 630 O O . GLU A 1 79 ? 0.513 9.095 4.378 1.00 89.62 79 GLU A O 1
ATOM 635 N N . PHE A 1 80 ? -0.197 9.956 2.421 1.00 86.44 80 PHE A N 1
ATOM 636 C CA . PHE A 1 80 ? 1.116 10.254 1.883 1.00 86.44 80 PHE A CA 1
ATOM 637 C C . PHE A 1 80 ? 1.325 11.762 1.929 1.00 86.44 80 PHE A C 1
ATOM 639 O O . PHE A 1 80 ? 0.616 12.502 1.261 1.00 86.44 80 PHE A O 1
ATOM 646 N N . ASN A 1 81 ? 2.298 12.216 2.717 1.00 80.44 81 ASN A N 1
ATOM 647 C CA . ASN A 1 81 ? 2.684 13.630 2.744 1.00 80.44 81 ASN A CA 1
ATOM 648 C C . ASN A 1 81 ? 3.798 13.953 1.728 1.00 80.44 81 ASN A C 1
ATOM 650 O O . ASN A 1 81 ? 4.233 15.098 1.644 1.00 80.44 81 ASN A O 1
ATOM 654 N N . ASP A 1 82 ? 4.280 12.948 0.988 1.00 71.75 82 ASP A N 1
ATOM 655 C CA . ASP A 1 82 ? 5.352 13.052 -0.004 1.00 71.75 82 ASP A CA 1
ATOM 656 C C . ASP A 1 82 ? 4.928 12.366 -1.313 1.00 71.75 82 ASP A C 1
ATOM 658 O O . ASP A 1 82 ? 4.766 11.141 -1.367 1.00 71.75 82 ASP A O 1
ATOM 662 N N . ASP A 1 83 ? 4.778 13.164 -2.373 1.00 69.62 83 ASP A N 1
ATOM 663 C CA . ASP A 1 83 ? 4.326 12.718 -3.695 1.00 69.62 83 ASP A CA 1
ATOM 664 C C . ASP A 1 83 ? 5.287 11.707 -4.352 1.00 69.62 83 ASP A C 1
ATOM 666 O O . ASP A 1 83 ? 4.864 10.893 -5.180 1.00 69.62 83 ASP A O 1
ATOM 670 N N . SER A 1 84 ? 6.580 11.735 -4.009 1.00 65.44 84 SER A N 1
ATOM 671 C CA . SER A 1 84 ? 7.592 10.859 -4.615 1.00 65.44 84 SER A CA 1
ATOM 672 C C . SER A 1 84 ? 7.479 9.419 -4.109 1.00 65.44 84 SER A C 1
ATOM 674 O O . SER A 1 84 ? 7.496 8.468 -4.899 1.00 65.44 84 SER A O 1
ATOM 676 N N . TYR A 1 85 ? 7.269 9.259 -2.801 1.00 69.25 85 TYR A N 1
ATOM 677 C CA . TYR A 1 85 ? 6.997 7.969 -2.174 1.00 69.25 85 TYR A CA 1
ATOM 678 C C . TYR A 1 85 ? 5.666 7.402 -2.684 1.00 69.25 85 TYR A C 1
ATOM 680 O O . TYR A 1 85 ? 5.557 6.224 -3.026 1.00 69.25 85 TYR A O 1
ATOM 688 N N . ASP A 1 86 ? 4.676 8.278 -2.843 1.00 70.25 86 ASP A N 1
ATOM 689 C CA . ASP A 1 86 ? 3.322 7.928 -3.250 1.00 70.25 86 ASP A CA 1
ATOM 690 C C . ASP A 1 86 ? 3.224 7.368 -4.689 1.00 70.25 86 ASP A C 1
ATOM 692 O O . ASP A 1 86 ? 2.445 6.454 -4.996 1.00 70.25 86 ASP A O 1
ATOM 696 N N . GLN A 1 87 ? 4.047 7.870 -5.611 1.00 66.88 87 GLN A N 1
ATOM 697 C CA . GLN A 1 87 ? 4.106 7.356 -6.985 1.00 66.88 87 GLN A CA 1
ATOM 698 C C . GLN A 1 87 ? 4.768 5.972 -7.068 1.00 66.88 87 GLN A C 1
ATOM 700 O O . GLN A 1 87 ? 4.339 5.137 -7.867 1.00 66.88 87 GLN A O 1
ATOM 705 N N . GLY A 1 88 ? 5.755 5.692 -6.210 1.00 66.81 88 GLY A N 1
ATOM 706 C CA . GLY A 1 88 ? 6.479 4.416 -6.183 1.00 66.81 88 GLY A CA 1
ATOM 707 C C . GLY A 1 88 ? 5.673 3.224 -5.648 1.00 66.81 88 GLY A C 1
ATOM 708 O O . GLY A 1 88 ? 6.049 2.077 -5.871 1.00 66.81 88 GLY A O 1
ATOM 709 N N . ILE A 1 89 ? 4.552 3.465 -4.963 1.00 72.69 89 ILE A N 1
ATOM 710 C CA . ILE A 1 89 ? 3.771 2.422 -4.267 1.00 72.69 89 ILE A CA 1
ATOM 711 C C . ILE A 1 89 ? 2.434 2.123 -4.977 1.00 72.69 89 ILE A C 1
ATOM 713 O O . ILE A 1 89 ? 1.636 1.293 -4.540 1.00 72.69 89 ILE A O 1
ATOM 717 N N . SER A 1 90 ? 2.169 2.758 -6.121 1.00 67.88 90 SER A N 1
ATOM 718 C CA . SER A 1 90 ? 0.891 2.615 -6.824 1.00 67.88 90 SER A CA 1
ATOM 719 C C . SER A 1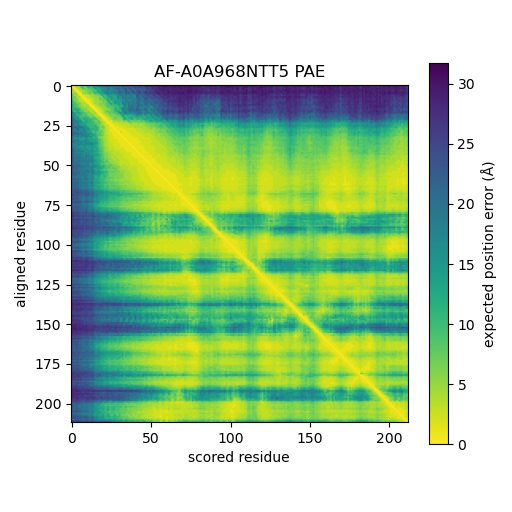 90 ? 0.684 1.216 -7.424 1.00 67.88 90 SER A C 1
ATOM 721 O O . SER A 1 90 ? 1.401 0.795 -8.328 1.00 67.88 90 SER A O 1
ATOM 723 N N . PHE A 1 91 ? -0.378 0.529 -6.990 1.00 63.09 91 PHE A N 1
ATOM 724 C CA . PHE A 1 91 ? -0.930 -0.665 -7.657 1.00 63.09 91 PHE A CA 1
ATOM 725 C C . PHE A 1 91 ? -2.155 -0.321 -8.529 1.00 63.09 91 PHE A C 1
ATOM 727 O O . PHE A 1 91 ? -2.945 -1.200 -8.895 1.00 63.09 91 PHE A O 1
ATOM 734 N N . GLY A 1 92 ? -2.362 0.968 -8.832 1.00 68.50 92 GLY A N 1
ATOM 735 C CA . GLY A 1 92 ? -3.558 1.458 -9.518 1.00 68.50 92 GLY A CA 1
ATOM 736 C C . GLY A 1 92 ? -4.850 0.972 -8.846 1.00 68.50 92 GLY A C 1
ATOM 737 O O . GLY A 1 92 ?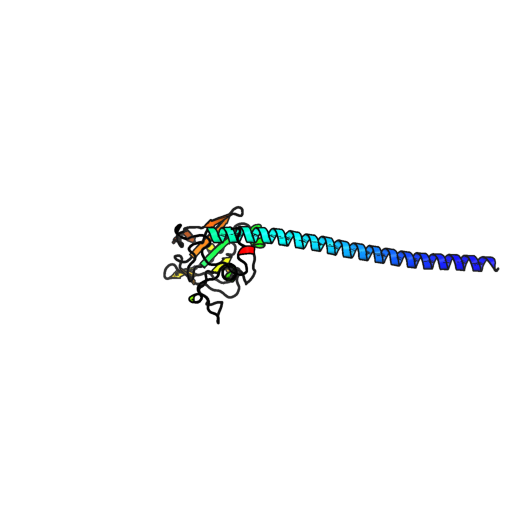 -4.928 0.841 -7.627 1.00 68.50 92 GLY A O 1
ATOM 738 N N . GLY A 1 93 ? -5.861 0.611 -9.643 1.00 63.66 93 GLY A N 1
ATOM 739 C CA . GLY A 1 93 ? -7.148 0.105 -9.136 1.00 63.66 93 GLY A CA 1
ATOM 740 C C . GLY A 1 93 ? -7.093 -1.246 -8.398 1.00 63.66 93 GLY A C 1
ATOM 741 O O . GLY A 1 93 ? -8.131 -1.744 -7.965 1.00 63.66 93 GLY A O 1
ATOM 742 N N . ARG A 1 94 ? -5.913 -1.870 -8.265 1.00 70.81 94 ARG A N 1
ATOM 743 C CA . ARG A 1 94 ? -5.716 -3.126 -7.521 1.00 70.81 94 ARG A CA 1
ATOM 744 C C . ARG A 1 94 ? -5.203 -2.908 -6.102 1.00 70.81 94 ARG A C 1
ATOM 746 O O . ARG A 1 94 ? -5.120 -3.883 -5.361 1.00 70.81 94 ARG A O 1
ATOM 753 N N . PHE A 1 95 ? -4.910 -1.664 -5.719 1.00 78.62 95 PHE A N 1
ATOM 754 C CA . PHE A 1 95 ? -4.383 -1.325 -4.398 1.00 78.62 95 PHE A CA 1
ATOM 755 C C . PHE A 1 95 ? -5.182 -1.948 -3.242 1.00 78.62 95 PHE A C 1
ATOM 757 O O . PHE A 1 95 ? -4.569 -2.643 -2.439 1.00 78.62 95 PHE A O 1
ATOM 764 N N . PRO A 1 96 ? -6.530 -1.899 -3.217 1.00 80.25 96 PRO A N 1
ATOM 765 C CA . PRO A 1 96 ? -7.296 -2.497 -2.119 1.00 80.25 96 PRO A CA 1
ATOM 766 C C . PRO A 1 96 ? -7.216 -4.029 -2.026 1.00 80.25 96 PRO A C 1
ATOM 768 O O . PRO A 1 96 ? -7.679 -4.603 -1.049 1.00 80.25 96 PRO A O 1
ATOM 771 N N . ARG A 1 97 ? -6.667 -4.712 -3.040 1.00 82.62 97 ARG A N 1
ATOM 772 C CA . ARG A 1 97 ? -6.590 -6.184 -3.109 1.00 82.62 97 ARG A CA 1
ATOM 773 C C . ARG A 1 97 ? -5.217 -6.732 -2.748 1.00 82.62 97 ARG A C 1
ATOM 775 O O . ARG A 1 97 ? -5.059 -7.941 -2.626 1.00 82.62 97 ARG A O 1
ATOM 782 N N . ILE A 1 98 ? -4.217 -5.865 -2.623 1.00 87.19 98 ILE A N 1
ATOM 783 C CA . ILE A 1 98 ? -2.818 -6.273 -2.488 1.00 87.19 98 ILE A CA 1
ATOM 784 C C . ILE A 1 98 ? -2.570 -7.162 -1.269 1.00 87.19 98 ILE A C 1
ATOM 786 O O . ILE A 1 98 ? -1.850 -8.150 -1.373 1.00 87.19 98 ILE A O 1
ATOM 790 N N . LEU A 1 99 ? -3.251 -6.897 -0.152 1.00 89.56 99 LEU A N 1
ATOM 791 C CA . LEU A 1 99 ? -3.126 -7.715 1.051 1.00 89.56 99 LEU A CA 1
ATOM 792 C C . LEU A 1 99 ? -3.608 -9.152 0.836 1.00 89.56 99 LEU A C 1
ATOM 794 O O . LEU A 1 99 ? -3.009 -10.061 1.394 1.00 89.56 99 LEU A O 1
ATOM 798 N N . GLY A 1 100 ? -4.620 -9.375 -0.007 1.00 88.75 100 GLY A N 1
ATOM 799 C CA . GLY A 1 100 ? -5.075 -10.722 -0.366 1.00 88.75 100 GLY A CA 1
ATOM 800 C C . GLY A 1 100 ? -4.080 -11.481 -1.251 1.00 88.75 100 GLY A C 1
ATOM 801 O O . GLY A 1 100 ? -4.118 -12.706 -1.306 1.00 88.75 100 GLY A O 1
ATOM 802 N N . TYR A 1 101 ? -3.158 -10.778 -1.917 1.00 89.06 101 TYR A N 1
ATOM 803 C CA . TYR A 1 101 ? -2.041 -11.398 -2.634 1.00 89.06 101 TYR A CA 1
ATOM 804 C C . TYR A 1 101 ? -0.809 -11.617 -1.747 1.00 89.06 101 TYR A C 1
ATOM 806 O O . TYR A 1 101 ? -0.008 -12.497 -2.052 1.00 89.06 101 TYR A O 1
ATOM 814 N N . ILE A 1 102 ? -0.655 -10.848 -0.663 1.00 91.50 102 ILE A N 1
ATOM 815 C CA . ILE A 1 102 ? 0.430 -11.008 0.321 1.00 91.50 102 ILE A CA 1
ATOM 816 C C . ILE A 1 102 ? 0.082 -12.107 1.335 1.00 91.50 102 ILE A C 1
ATOM 818 O O . ILE A 1 102 ? 0.923 -12.942 1.651 1.00 91.50 102 ILE A O 1
ATOM 822 N N . TYR A 1 103 ? -1.163 -12.158 1.808 1.00 91.94 103 TYR A N 1
ATOM 823 C CA . TYR A 1 103 ? -1.614 -13.070 2.858 1.00 91.94 103 TYR A CA 1
ATOM 824 C C . TYR A 1 103 ? -2.769 -13.960 2.409 1.00 91.94 103 TYR A C 1
ATOM 826 O O . TYR A 1 103 ? -3.592 -13.582 1.577 1.00 91.94 103 TYR A O 1
ATOM 834 N N . LYS A 1 104 ? -2.858 -15.147 3.009 1.00 90.94 104 LYS A N 1
ATOM 835 C CA . LYS A 1 104 ? -4.035 -16.015 2.937 1.00 90.94 104 LYS A CA 1
ATOM 836 C C . LYS A 1 104 ? -4.949 -15.703 4.114 1.00 90.94 104 LYS A C 1
ATOM 838 O O . LYS A 1 104 ? -4.693 -16.136 5.239 1.00 90.94 104 LYS A O 1
ATOM 843 N N . PHE A 1 105 ? -6.000 -14.938 3.843 1.00 90.19 105 PHE A N 1
ATOM 844 C CA . PHE A 1 105 ? -7.063 -14.671 4.809 1.00 90.19 105 PHE A CA 1
ATOM 845 C C . PHE A 1 105 ? -8.000 -15.880 4.963 1.00 90.19 105 PHE A C 1
ATOM 847 O O . PHE A 1 105 ? -8.052 -16.719 4.064 1.00 90.19 105 PHE A O 1
ATOM 854 N N . PRO A 1 106 ? -8.746 -15.985 6.080 1.00 89.81 106 PRO A N 1
ATOM 855 C CA . PRO A 1 106 ? -9.773 -17.009 6.247 1.00 89.81 106 PRO A CA 1
ATOM 856 C C . PRO A 1 106 ? -10.784 -17.016 5.094 1.00 89.81 106 PRO A C 1
ATOM 858 O O . PRO A 1 106 ? -11.234 -15.954 4.663 1.00 89.81 106 PRO A O 1
ATOM 861 N N . ASP A 1 107 ? -11.211 -18.205 4.660 1.00 86.62 107 ASP A N 1
ATOM 862 C CA . ASP A 1 107 ? -12.140 -18.361 3.529 1.00 86.62 107 ASP A CA 1
ATOM 863 C C . ASP A 1 107 ? -13.442 -17.580 3.743 1.00 86.62 107 ASP A C 1
ATOM 865 O O . ASP A 1 107 ? -13.933 -16.933 2.828 1.00 86.62 107 ASP A O 1
ATOM 869 N N . ARG A 1 108 ? -13.934 -17.514 4.990 1.00 87.38 108 ARG A N 1
ATOM 870 C CA . ARG A 1 108 ? -15.135 -16.743 5.357 1.00 87.38 108 ARG A CA 1
ATOM 871 C C . ARG A 1 108 ? -15.033 -15.233 5.095 1.00 87.38 108 ARG A C 1
ATOM 873 O O . ARG A 1 108 ? -16.062 -14.572 5.076 1.00 87.38 108 ARG A O 1
ATOM 880 N N . TRP A 1 109 ? -13.824 -14.680 4.945 1.00 87.56 109 TRP A N 1
ATOM 881 C CA . TRP A 1 109 ? -13.617 -13.264 4.598 1.00 87.56 109 TRP A CA 1
ATOM 882 C C . TRP A 1 109 ? -13.591 -13.019 3.094 1.00 87.56 109 TRP A C 1
ATOM 884 O O . TRP A 1 109 ? -13.632 -11.877 2.630 1.00 87.56 109 TRP A O 1
ATOM 894 N N . THR A 1 110 ? -13.478 -14.095 2.328 1.00 77.62 110 THR A N 1
ATOM 895 C CA . THR A 1 110 ? -13.336 -14.062 0.886 1.00 77.62 110 THR A CA 1
ATOM 896 C C . THR A 1 110 ? -14.693 -14.393 0.288 1.00 77.62 110 THR A C 1
ATOM 898 O O . THR A 1 110 ? -15.174 -15.512 0.413 1.00 77.62 110 THR A O 1
ATOM 901 N N . ASP A 1 111 ? -15.332 -13.421 -0.357 1.00 71.62 111 ASP A N 1
ATOM 902 C CA . ASP A 1 111 ? -16.489 -13.726 -1.194 1.00 71.62 111 ASP A CA 1
ATOM 903 C C . ASP A 1 111 ? -15.982 -14.069 -2.598 1.00 71.62 111 ASP A C 1
ATOM 905 O O . ASP A 1 111 ? -15.496 -13.201 -3.327 1.00 71.62 111 ASP A O 1
ATOM 909 N N . GLU A 1 112 ? -16.066 -15.351 -2.960 1.00 61.44 112 GLU A N 1
ATOM 910 C CA . GLU A 1 112 ? -15.669 -15.859 -4.279 1.00 61.44 112 GLU A CA 1
ATOM 911 C C . GLU A 1 112 ? -16.481 -15.232 -5.424 1.00 61.44 112 GLU A C 1
ATOM 913 O O . GLU A 1 112 ? -16.031 -15.219 -6.571 1.00 61.44 112 GLU A O 1
ATOM 918 N N . ARG A 1 113 ? -17.680 -14.713 -5.127 1.00 62.88 113 ARG A N 1
ATOM 919 C CA . ARG A 1 113 ? -18.623 -14.180 -6.119 1.00 62.88 113 ARG A CA 1
ATOM 920 C C . ARG A 1 113 ? -18.556 -12.664 -6.246 1.00 62.88 113 ARG A C 1
ATOM 922 O O . ARG A 1 113 ? -18.832 -12.148 -7.327 1.00 62.88 113 ARG A O 1
ATOM 929 N N . ASP A 1 114 ? -18.164 -11.954 -5.189 1.00 65.19 114 ASP A N 1
ATOM 930 C CA . ASP A 1 114 ? -18.001 -10.501 -5.226 1.00 65.19 114 ASP A CA 1
ATOM 931 C C . ASP A 1 114 ? -16.824 -10.008 -4.370 1.00 65.19 114 ASP A C 1
ATOM 933 O O . ASP A 1 114 ? -16.938 -9.667 -3.192 1.00 65.19 114 ASP A O 1
ATOM 937 N N . PHE A 1 115 ? -15.672 -9.843 -5.021 1.00 58.69 115 PHE A N 1
ATOM 938 C CA . PHE A 1 115 ? -14.475 -9.272 -4.403 1.00 58.69 115 PHE A CA 1
ATOM 939 C C . PHE A 1 115 ? -14.664 -7.840 -3.868 1.00 58.69 115 PHE A C 1
ATOM 941 O O . PHE A 1 115 ? -13.847 -7.382 -3.066 1.00 58.69 115 PHE A O 1
ATOM 948 N N . ARG A 1 116 ? -15.703 -7.101 -4.292 1.00 59.25 116 ARG A N 1
ATOM 949 C CA . ARG A 1 116 ? -16.024 -5.781 -3.719 1.00 59.25 116 ARG A CA 1
ATOM 950 C C . ARG A 1 116 ? -16.627 -5.932 -2.319 1.00 59.25 116 ARG A C 1
ATOM 952 O O . ARG A 1 116 ? -16.335 -5.099 -1.458 1.00 59.25 116 ARG A O 1
ATOM 959 N N . GLN A 1 117 ? -17.372 -7.013 -2.081 1.00 58.84 117 GLN A N 1
ATOM 960 C CA . GLN A 1 117 ? -18.028 -7.345 -0.810 1.00 58.84 117 GLN A CA 1
ATOM 961 C C . GLN A 1 117 ? -17.171 -8.190 0.138 1.00 58.84 117 GLN A C 1
ATOM 963 O O . GLN A 1 117 ? -17.511 -8.292 1.313 1.00 58.84 117 GLN A O 1
ATOM 968 N N . ALA A 1 118 ? -16.037 -8.728 -0.323 1.00 73.00 118 ALA A N 1
ATOM 969 C CA . ALA A 1 118 ? -15.093 -9.437 0.541 1.00 73.00 118 ALA A CA 1
ATOM 970 C C . ALA A 1 118 ? -14.742 -8.603 1.789 1.00 73.00 118 ALA A C 1
ATOM 972 O O . ALA A 1 118 ? -14.424 -7.414 1.679 1.00 73.00 118 ALA A O 1
ATOM 973 N N . THR A 1 119 ? -14.773 -9.230 2.963 1.00 83.75 119 THR A N 1
ATOM 974 C CA . THR A 1 119 ? -14.534 -8.596 4.270 1.00 83.75 119 THR A CA 1
ATOM 975 C C . THR A 1 119 ? -13.056 -8.630 4.672 1.00 83.75 119 THR A C 1
ATOM 977 O O . THR A 1 119 ? -12.697 -8.364 5.817 1.00 83.75 119 THR A O 1
ATOM 980 N N . GLN A 1 120 ? -12.165 -8.935 3.726 1.00 87.88 120 GLN A N 1
ATOM 981 C CA . GLN A 1 120 ? -10.720 -8.861 3.928 1.00 87.88 120 GLN A CA 1
ATOM 982 C C . GLN A 1 120 ? -10.270 -7.427 4.262 1.00 87.88 120 GLN A C 1
ATOM 984 O O . GLN A 1 120 ? -10.902 -6.469 3.806 1.00 87.88 120 GLN A O 1
ATOM 989 N N . PRO A 1 121 ? -9.158 -7.262 5.003 1.00 89.38 121 PRO A N 1
ATOM 990 C CA . PRO A 1 121 ? -8.548 -5.959 5.221 1.00 89.38 121 PRO A CA 1
ATOM 991 C C . PRO A 1 121 ? -8.214 -5.255 3.903 1.00 89.38 121 PRO A C 1
ATOM 993 O O . PRO A 1 121 ? -7.591 -5.845 3.017 1.00 89.38 121 PRO A O 1
ATOM 996 N N . LYS A 1 122 ? -8.606 -3.983 3.779 1.00 87.00 122 LYS A N 1
ATOM 997 C CA . LYS A 1 122 ? -8.438 -3.206 2.542 1.00 87.00 122 LYS A CA 1
ATOM 998 C C . LYS A 1 122 ? -7.597 -1.958 2.792 1.00 87.00 122 LYS A C 1
ATOM 1000 O O . LYS A 1 122 ? -8.007 -1.099 3.577 1.00 87.00 122 LYS A O 1
ATOM 1005 N N . PRO A 1 123 ? -6.443 -1.824 2.119 1.00 89.12 123 PRO A N 1
ATOM 1006 C CA . PRO A 1 123 ? -5.698 -0.583 2.115 1.00 89.12 123 PRO A CA 1
ATOM 1007 C C . PRO A 1 123 ? -6.294 0.414 1.119 1.00 89.12 123 PRO A C 1
ATOM 1009 O O . PRO A 1 123 ? -6.596 0.081 -0.029 1.00 89.12 123 PRO A O 1
ATOM 1012 N N . HIS A 1 124 ? -6.433 1.657 1.559 1.00 86.38 124 HIS A N 1
ATOM 1013 C CA . HIS A 1 124 ? -6.946 2.771 0.781 1.00 86.38 124 HIS A CA 1
ATOM 1014 C C . HIS A 1 124 ? -5.935 3.906 0.796 1.00 86.38 124 HIS A C 1
ATOM 1016 O O . HIS A 1 124 ? -5.548 4.398 1.853 1.00 86.38 124 HIS A O 1
ATOM 1022 N N . ARG A 1 125 ? -5.521 4.327 -0.397 1.00 85.38 125 ARG A N 1
ATOM 1023 C CA . ARG A 1 125 ? -4.680 5.505 -0.579 1.00 85.38 125 ARG A CA 1
ATOM 1024 C C . ARG A 1 125 ? -5.549 6.753 -0.542 1.00 85.38 125 ARG A C 1
ATOM 1026 O O . ARG A 1 125 ? -6.465 6.889 -1.359 1.00 85.38 125 ARG A O 1
ATOM 1033 N N . MET A 1 126 ? -5.230 7.641 0.384 1.00 85.56 126 MET A N 1
ATOM 1034 C CA . MET A 1 126 ? -5.927 8.901 0.570 1.00 85.56 126 MET A CA 1
ATOM 1035 C C . MET A 1 126 ? -5.344 9.970 -0.346 1.00 85.56 126 MET A C 1
ATOM 1037 O O . MET A 1 126 ? -4.132 10.045 -0.530 1.00 85.56 126 MET A O 1
ATOM 1041 N N . VAL A 1 127 ? -6.209 10.798 -0.927 1.00 82.88 127 VAL A N 1
ATOM 1042 C CA . VAL A 1 127 ? -5.774 11.970 -1.699 1.00 82.88 127 VAL A CA 1
ATOM 1043 C C . VAL A 1 127 ? -5.342 13.107 -0.772 1.00 82.88 127 VAL A C 1
ATOM 1045 O O . VAL A 1 127 ? -5.842 13.243 0.347 1.00 82.88 127 VAL A O 1
ATOM 1048 N N . ASN A 1 128 ? -4.486 13.999 -1.264 1.00 82.62 128 ASN A N 1
ATOM 1049 C CA . ASN A 1 128 ? -4.105 15.200 -0.521 1.00 82.62 128 ASN A CA 1
ATOM 1050 C C . ASN A 1 128 ? -5.351 16.031 -0.148 1.00 82.62 128 ASN A C 1
ATOM 1052 O O . ASN A 1 128 ? -6.275 16.214 -0.950 1.00 82.62 128 ASN A O 1
ATOM 1056 N N . GLY A 1 129 ? -5.414 16.485 1.106 1.00 83.81 129 GLY A N 1
ATOM 1057 C CA . GLY A 1 129 ? -6.558 17.240 1.633 1.00 83.81 129 GLY A CA 1
ATOM 1058 C C . GLY A 1 129 ? -7.846 16.423 1.831 1.00 83.81 129 GLY A C 1
ATOM 1059 O O . GLY A 1 129 ? -8.925 17.002 1.930 1.00 83.81 129 GLY A O 1
ATOM 1060 N N . TRP A 1 130 ? -7.786 15.085 1.873 1.00 86.06 130 TRP A N 1
ATOM 1061 C CA . TRP A 1 130 ? -8.965 14.242 2.139 1.00 86.06 130 TRP A CA 1
ATOM 1062 C C . TRP A 1 130 ? -9.646 14.572 3.480 1.00 86.06 130 TRP A C 1
ATOM 1064 O O . TRP A 1 130 ? -10.872 14.559 3.568 1.00 86.06 130 TRP A O 1
ATOM 1074 N N . ARG A 1 131 ? -8.863 14.933 4.508 1.00 87.69 131 ARG A N 1
ATOM 1075 C CA . ARG A 1 131 ? -9.358 15.240 5.864 1.00 87.69 131 ARG A CA 1
ATOM 1076 C C . ARG A 1 131 ? -10.379 16.384 5.899 1.00 87.69 131 ARG A C 1
ATOM 1078 O O . ARG A 1 131 ? -11.236 16.408 6.776 1.00 87.69 131 ARG A O 1
ATOM 1085 N N . GLU A 1 132 ? -10.302 17.324 4.957 1.00 83.75 132 GLU A N 1
ATOM 1086 C CA . GLU A 1 132 ? -11.228 18.463 4.866 1.00 83.75 132 GLU A CA 1
ATOM 1087 C C . GLU A 1 132 ? -12.562 18.091 4.205 1.00 83.75 132 GLU A C 1
ATOM 1089 O O . GLU A 1 132 ? -13.588 18.728 4.456 1.00 83.75 132 GLU A O 1
ATOM 1094 N N . ARG A 1 133 ? -12.542 17.046 3.373 1.00 80.56 133 ARG A N 1
ATOM 1095 C CA . ARG A 1 133 ? -13.656 16.621 2.516 1.00 80.56 133 ARG A CA 1
ATOM 1096 C C . ARG A 1 133 ? -14.490 15.502 3.127 1.00 80.56 133 ARG A C 1
ATOM 1098 O O . ARG A 1 133 ? -15.692 15.434 2.885 1.00 80.56 133 ARG A O 1
ATOM 1105 N N . VAL A 1 134 ? -13.875 14.698 3.991 1.00 81.62 134 VAL A N 1
ATOM 1106 C CA . VAL A 1 134 ? -14.563 13.636 4.719 1.00 81.62 134 VAL A CA 1
ATOM 1107 C C . VAL A 1 134 ? -15.699 14.181 5.572 1.00 81.62 134 VAL A C 1
ATOM 1109 O O . VAL A 1 134 ? -15.590 15.205 6.259 1.00 81.62 134 VAL A O 1
ATOM 1112 N N . THR A 1 135 ? -16.802 13.440 5.554 1.00 79.75 135 THR A N 1
ATOM 1113 C CA . THR A 1 135 ? -17.966 13.713 6.390 1.00 79.75 135 THR A CA 1
ATOM 1114 C C . THR A 1 135 ? -18.101 12.643 7.462 1.00 79.75 135 THR A C 1
ATOM 1116 O O . THR A 1 135 ? -17.812 11.465 7.247 1.00 79.75 135 THR A O 1
ATOM 1119 N N . LEU A 1 136 ? -18.520 13.071 8.649 1.00 79.69 136 LEU A N 1
ATOM 1120 C CA . LEU A 1 136 ? -18.896 12.161 9.718 1.00 79.69 136 LEU A CA 1
ATOM 1121 C C . LEU A 1 136 ? -20.364 11.802 9.530 1.00 79.69 136 LEU A C 1
ATOM 1123 O O . LEU A 1 136 ? -21.207 12.690 9.414 1.00 79.69 136 LEU A O 1
ATOM 1127 N N . GLY A 1 137 ? -20.635 10.506 9.420 1.00 73.75 137 GLY A N 1
ATOM 1128 C CA . GLY A 1 137 ? -21.980 9.966 9.526 1.00 73.75 137 GLY A CA 1
ATOM 1129 C C . GLY A 1 137 ? -22.376 9.775 10.987 1.00 73.75 137 GLY A C 1
ATOM 1130 O O . GLY A 1 137 ? -21.582 10.008 11.901 1.00 73.75 137 GLY A O 1
ATOM 1131 N N . ASP A 1 138 ? -23.602 9.308 11.191 1.00 69.94 138 ASP A N 1
ATOM 1132 C CA . ASP A 1 138 ? -24.097 8.940 12.515 1.00 69.94 138 ASP A CA 1
ATOM 1133 C C . ASP A 1 138 ? -23.257 7.775 13.099 1.00 69.94 138 ASP A C 1
ATOM 1135 O O . ASP A 1 138 ? -22.718 6.946 12.357 1.00 69.94 138 ASP A O 1
ATOM 1139 N N . ASP A 1 139 ? -23.099 7.732 14.426 1.00 70.06 139 ASP A N 1
ATOM 1140 C CA . ASP A 1 139 ? -22.388 6.680 15.182 1.00 70.06 139 ASP A CA 1
ATOM 1141 C C . ASP A 1 139 ? -20.869 6.530 14.923 1.00 70.06 139 ASP A C 1
ATOM 1143 O O . ASP A 1 139 ? -20.352 5.415 14.814 1.00 70.06 139 ASP A O 1
ATOM 1147 N N . ASN A 1 140 ? -20.113 7.635 14.839 1.00 70.81 140 ASN A N 1
ATOM 1148 C CA . ASN A 1 140 ? -18.657 7.627 14.574 1.00 70.81 140 ASN A CA 1
ATOM 1149 C C . ASN A 1 140 ? -18.268 6.910 13.264 1.00 70.81 140 ASN A C 1
ATOM 1151 O O . ASN A 1 140 ? -17.137 6.431 13.103 1.00 70.81 140 ASN A O 1
ATOM 1155 N N . GLN A 1 141 ? -19.201 6.837 12.313 1.00 78.06 141 GLN A N 1
ATOM 1156 C CA . GLN A 1 141 ? -18.907 6.358 10.973 1.00 78.06 141 GLN A CA 1
ATOM 1157 C C . GLN A 1 141 ? -18.184 7.448 10.193 1.00 78.06 141 GLN A C 1
ATOM 1159 O O . GLN A 1 141 ? -18.671 8.565 10.025 1.00 78.06 141 GLN A O 1
ATOM 1164 N N . ILE A 1 142 ? -17.019 7.105 9.669 1.00 79.75 142 ILE A N 1
ATOM 1165 C CA . ILE A 1 142 ? -16.285 7.952 8.746 1.00 79.75 142 ILE A CA 1
ATOM 1166 C C . ILE A 1 142 ? -16.815 7.624 7.351 1.00 79.75 142 ILE A C 1
ATOM 1168 O O . ILE A 1 142 ? -16.760 6.474 6.898 1.00 79.75 142 ILE A O 1
ATOM 1172 N N . LYS A 1 143 ? -17.374 8.632 6.680 1.00 78.88 143 LYS A N 1
ATOM 1173 C CA . LYS A 1 143 ? -17.857 8.515 5.309 1.00 78.88 143 LYS A CA 1
ATOM 1174 C C . LYS A 1 143 ? -16.849 9.169 4.382 1.00 78.88 143 LYS A C 1
ATOM 1176 O O . LYS A 1 143 ? -16.673 10.388 4.407 1.00 78.88 143 LYS A O 1
ATOM 1181 N N . ILE A 1 144 ? -16.234 8.337 3.551 1.00 73.62 144 ILE A N 1
ATOM 1182 C CA . ILE A 1 144 ? -15.275 8.777 2.546 1.00 73.62 144 ILE A CA 1
ATOM 1183 C C . ILE A 1 144 ? -15.902 8.627 1.165 1.00 73.62 144 ILE A C 1
ATOM 1185 O O . ILE A 1 144 ? -16.469 7.581 0.831 1.00 73.62 144 ILE A O 1
ATOM 1189 N N . THR A 1 145 ? -15.852 9.693 0.374 1.00 67.06 145 THR A N 1
ATOM 1190 C CA . THR A 1 145 ? -16.345 9.662 -1.005 1.00 67.06 145 THR A CA 1
ATOM 1191 C C . THR A 1 145 ? -15.301 9.060 -1.946 1.00 67.06 145 THR A C 1
ATOM 1193 O O . THR A 1 145 ? -14.106 9.043 -1.658 1.00 67.06 145 THR A O 1
ATOM 1196 N N . ALA A 1 146 ? -15.737 8.551 -3.101 1.00 63.41 146 ALA A N 1
ATOM 1197 C CA . ALA A 1 146 ? -14.824 7.960 -4.081 1.00 63.41 146 ALA A CA 1
ATOM 1198 C C . ALA A 1 146 ? -13.776 8.965 -4.604 1.00 63.41 146 ALA A C 1
ATOM 1200 O O . ALA A 1 146 ? -12.705 8.550 -5.027 1.00 63.41 146 ALA A O 1
ATOM 1201 N N . ASP A 1 147 ? -14.051 10.271 -4.534 1.00 62.53 147 ASP A N 1
ATOM 1202 C CA . ASP A 1 147 ? -13.123 11.336 -4.946 1.00 62.53 147 ASP A CA 1
ATOM 1203 C C . ASP A 1 147 ? -12.022 11.611 -3.901 1.00 62.53 147 ASP A C 1
ATOM 1205 O O . ASP A 1 147 ? -11.053 12.330 -4.164 1.00 62.53 147 ASP A O 1
ATOM 1209 N N . GLU A 1 148 ? -12.169 11.051 -2.699 1.00 61.59 148 GLU A N 1
ATOM 1210 C CA . GLU A 1 148 ? -11.231 11.173 -1.579 1.00 61.59 148 GLU A CA 1
ATOM 1211 C C . GLU A 1 148 ? -10.275 9.971 -1.473 1.00 61.59 148 GLU A C 1
ATOM 1213 O O . GLU A 1 148 ? -9.329 9.981 -0.681 1.00 61.59 148 GLU A O 1
ATOM 1218 N N . VAL A 1 149 ? -10.492 8.936 -2.285 1.00 64.12 149 VAL A N 1
ATOM 1219 C CA . VAL A 1 149 ? -9.653 7.737 -2.349 1.00 64.12 149 VAL A CA 1
ATOM 1220 C C . VAL A 1 149 ? -9.234 7.519 -3.789 1.00 64.12 149 VAL A C 1
ATOM 1222 O O . VAL A 1 149 ? -10.042 7.597 -4.708 1.00 64.12 149 VAL A O 1
ATOM 1225 N N . LEU A 1 150 ? -7.974 7.158 -4.015 1.00 62.25 150 LEU A N 1
ATOM 1226 C CA . LEU A 1 150 ? -7.536 6.731 -5.343 1.00 62.25 150 LEU A CA 1
ATOM 1227 C C . LEU A 1 150 ? -8.043 5.302 -5.627 1.00 62.25 150 LEU A C 1
ATOM 1229 O O . LEU A 1 150 ? -7.305 4.324 -5.545 1.00 62.25 150 LEU A O 1
ATOM 1233 N N . GLY A 1 151 ? -9.341 5.186 -5.931 1.00 58.69 151 GLY A N 1
ATOM 1234 C CA . GLY A 1 151 ? -10.052 3.945 -6.238 1.00 58.69 151 GLY A CA 1
ATOM 1235 C C . GLY A 1 151 ? -11.462 4.228 -6.764 1.00 58.69 151 GLY A C 1
ATOM 1236 O O . GLY A 1 151 ? -12.356 4.578 -6.001 1.00 58.69 151 GLY A O 1
ATOM 1237 N N . ARG A 1 152 ? -11.672 4.071 -8.077 1.00 51.12 152 ARG A N 1
ATOM 1238 C CA . ARG A 1 152 ? -12.990 4.265 -8.703 1.00 51.12 152 ARG A CA 1
ATOM 1239 C C . ARG A 1 152 ? -13.954 3.159 -8.245 1.00 51.12 152 ARG A C 1
ATOM 1241 O O . ARG A 1 152 ? -13.579 1.990 -8.269 1.00 51.12 152 ARG A O 1
ATOM 1248 N N . ASP A 1 153 ? -15.167 3.555 -7.853 1.00 51.53 153 ASP A N 1
ATOM 1249 C CA . ASP A 1 153 ? -16.338 2.719 -7.510 1.00 51.53 153 ASP A CA 1
ATOM 1250 C C . ASP A 1 153 ? -16.567 2.355 -6.029 1.00 51.53 153 ASP A C 1
ATOM 1252 O O . ASP A 1 153 ? -17.322 1.423 -5.745 1.00 51.53 153 ASP A O 1
ATOM 1256 N N . PHE A 1 154 ? -15.983 3.071 -5.065 1.00 57.94 154 PHE A N 1
ATOM 1257 C CA . PHE A 1 154 ? -16.192 2.747 -3.649 1.00 57.94 154 PHE A CA 1
ATOM 1258 C C . PHE A 1 154 ? -16.527 3.990 -2.816 1.00 57.94 154 PHE A C 1
ATOM 1260 O O . PHE A 1 154 ? -15.737 4.923 -2.741 1.00 57.94 154 PHE A O 1
ATOM 1267 N N . GLN A 1 155 ? -17.703 3.991 -2.177 1.00 60.47 155 GLN A N 1
ATOM 1268 C CA . GLN A 1 155 ? -18.069 4.932 -1.109 1.00 60.47 155 GLN A CA 1
ATOM 1269 C C . GLN A 1 155 ? -18.087 4.180 0.226 1.00 60.47 155 GLN A C 1
ATOM 1271 O O . GLN A 1 155 ? -19.169 3.841 0.724 1.00 60.47 155 GLN A O 1
ATOM 1276 N N . PRO A 1 156 ? -16.925 3.816 0.788 1.00 65.00 156 PRO A N 1
ATOM 1277 C CA . PRO A 1 156 ? -16.927 3.078 2.030 1.00 65.00 156 PRO A CA 1
ATOM 1278 C C . PRO A 1 156 ? -17.432 3.950 3.172 1.00 65.00 156 PRO A C 1
ATOM 1280 O O . PRO A 1 156 ? -16.978 5.075 3.387 1.00 65.00 156 PRO A O 1
ATOM 1283 N N . ARG A 1 157 ? -18.362 3.383 3.934 1.00 73.75 157 ARG A N 1
ATOM 1284 C CA . ARG A 1 157 ? -18.610 3.793 5.312 1.00 73.75 157 ARG A CA 1
ATOM 1285 C C . ARG A 1 157 ? -17.837 2.837 6.192 1.00 73.75 157 ARG A C 1
ATOM 1287 O O . ARG A 1 157 ? -17.959 1.624 6.022 1.00 73.75 157 ARG A O 1
ATOM 1294 N N . PHE A 1 158 ? -17.051 3.369 7.110 1.00 80.12 158 PHE A N 1
ATOM 1295 C CA . PHE A 1 158 ? -16.313 2.542 8.048 1.00 80.12 158 PHE A CA 1
ATOM 1296 C C . PHE A 1 158 ? -16.335 3.135 9.443 1.00 80.12 158 PHE A C 1
ATOM 1298 O O . PHE A 1 158 ? -16.478 4.339 9.637 1.00 80.12 158 PHE A O 1
ATOM 1305 N N . PHE A 1 159 ? -16.204 2.255 10.426 1.00 84.56 159 PHE A N 1
ATOM 1306 C CA . PHE A 1 159 ? -16.175 2.622 11.832 1.00 84.56 159 PHE A CA 1
ATOM 1307 C C . PHE A 1 159 ? -14.746 2.961 12.243 1.00 84.56 159 PHE A C 1
ATOM 1309 O O . PHE A 1 159 ? -13.816 2.211 11.925 1.00 84.56 159 PHE A O 1
ATOM 1316 N N . SER A 1 160 ? -14.566 4.050 12.993 1.00 86.00 160 SER A N 1
ATOM 1317 C CA . SER A 1 160 ? -13.241 4.446 13.489 1.00 86.00 160 SER A CA 1
ATOM 1318 C C . SER A 1 160 ? -12.563 3.321 14.292 1.00 86.00 160 SER A C 1
ATOM 1320 O O . SER A 1 160 ? -11.366 3.085 14.147 1.00 86.00 160 SER A O 1
ATOM 1322 N N . SER A 1 161 ? -13.352 2.533 15.032 1.00 87.81 161 SER A N 1
ATOM 1323 C CA . SER A 1 161 ? -12.903 1.388 15.836 1.00 87.81 161 SER A CA 1
ATOM 1324 C C . SER A 1 161 ? -12.277 0.240 15.036 1.00 87.81 161 SER A C 1
ATOM 1326 O O . SER A 1 161 ? -11.507 -0.537 15.596 1.00 87.81 161 SER A O 1
ATOM 1328 N N . ASN A 1 162 ? -12.572 0.130 13.736 1.00 89.94 162 ASN A N 1
ATOM 1329 C CA . ASN A 1 162 ? -11.989 -0.876 12.841 1.00 89.94 162 ASN A CA 1
ATOM 1330 C C . ASN A 1 162 ? -11.123 -0.247 11.738 1.00 89.94 162 ASN A C 1
ATOM 1332 O O . ASN A 1 162 ? -10.885 -0.856 10.694 1.00 89.94 162 ASN A O 1
ATOM 1336 N N . THR A 1 163 ? -10.668 0.986 11.962 1.00 91.25 163 THR A N 1
ATOM 1337 C CA . THR A 1 163 ? -9.854 1.741 11.012 1.00 91.25 163 THR A CA 1
ATOM 1338 C C . THR A 1 163 ? -8.445 1.920 11.549 1.00 91.25 163 THR A C 1
ATOM 1340 O O . THR A 1 163 ? -8.251 2.336 12.689 1.00 91.25 163 THR A O 1
ATOM 1343 N N . ILE A 1 164 ? -7.460 1.626 10.708 1.00 93.56 164 ILE A N 1
ATOM 1344 C CA . ILE A 1 164 ? -6.047 1.899 10.947 1.00 93.56 164 ILE A CA 1
ATOM 1345 C C . ILE A 1 164 ? -5.656 3.054 10.031 1.00 93.56 164 ILE A C 1
ATOM 1347 O O . ILE A 1 164 ? -5.873 2.978 8.826 1.00 93.56 164 ILE A O 1
ATOM 1351 N N . LEU A 1 165 ? -5.071 4.113 10.582 1.00 93.69 165 LEU A N 1
ATOM 1352 C CA . LEU A 1 165 ? -4.482 5.191 9.791 1.00 93.69 165 LEU A CA 1
ATOM 1353 C C . LEU A 1 165 ? -2.965 5.056 9.826 1.00 93.69 165 LEU A C 1
ATOM 1355 O O . LEU A 1 165 ? -2.365 5.011 10.901 1.00 93.69 165 LEU A O 1
ATOM 1359 N N . LEU A 1 166 ? -2.360 5.011 8.647 1.00 93.88 166 LEU A N 1
ATOM 1360 C CA . LEU A 1 166 ? -0.922 5.054 8.457 1.00 93.88 166 LEU A CA 1
ATOM 1361 C C . LEU A 1 166 ? -0.561 6.359 7.754 1.00 93.88 166 LEU A C 1
ATOM 1363 O O . LEU A 1 166 ? -1.042 6.621 6.653 1.00 93.88 166 LEU A O 1
ATOM 1367 N N . THR A 1 167 ? 0.309 7.150 8.369 1.00 92.25 167 THR A N 1
ATOM 1368 C CA . THR A 1 167 ? 0.843 8.372 7.764 1.00 92.25 167 THR A CA 1
ATOM 1369 C C . THR A 1 167 ? 2.295 8.139 7.381 1.00 92.25 167 THR A C 1
ATOM 1371 O O . THR A 1 167 ? 3.089 7.641 8.186 1.00 92.25 167 THR A O 1
ATOM 1374 N N . VAL A 1 168 ? 2.639 8.498 6.148 1.00 89.25 168 VAL A N 1
ATOM 1375 C CA . VAL A 1 168 ? 4.011 8.486 5.653 1.00 89.25 168 VAL A CA 1
ATOM 1376 C C . VAL A 1 168 ? 4.667 9.822 5.966 1.00 89.25 168 VAL A C 1
ATOM 1378 O O . VAL A 1 1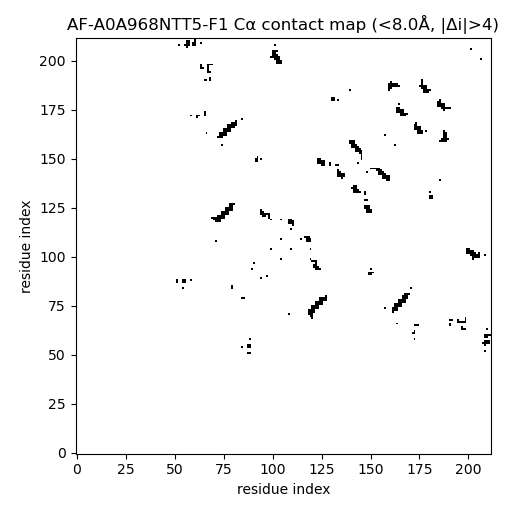68 ? 4.205 10.875 5.522 1.00 89.25 168 VAL A O 1
ATOM 1381 N N . GLN A 1 169 ? 5.788 9.768 6.676 1.00 86.19 169 GLN A N 1
ATOM 1382 C CA . GLN A 1 169 ? 6.667 10.910 6.887 1.00 86.19 169 GLN A CA 1
ATOM 1383 C C . GLN A 1 169 ? 8.113 10.458 6.684 1.00 86.19 169 GLN A C 1
ATOM 1385 O O . GLN A 1 169 ? 8.549 9.488 7.298 1.00 86.19 169 GLN A O 1
ATOM 1390 N N . ASN A 1 170 ? 8.858 11.141 5.811 1.00 83.44 170 ASN A N 1
ATOM 1391 C CA . ASN A 1 170 ? 10.254 10.807 5.495 1.00 83.44 170 ASN A CA 1
ATOM 1392 C C . ASN A 1 170 ? 10.454 9.322 5.119 1.00 83.44 170 ASN A C 1
ATOM 1394 O O . ASN A 1 170 ? 11.371 8.671 5.618 1.00 83.44 170 ASN A O 1
ATOM 1398 N N . ASN A 1 171 ? 9.579 8.770 4.269 1.00 81.38 171 ASN A N 1
ATOM 1399 C CA . ASN A 1 171 ? 9.587 7.361 3.829 1.00 81.38 171 ASN A CA 1
ATOM 1400 C C . ASN A 1 171 ? 9.359 6.309 4.934 1.00 81.38 171 ASN A C 1
ATOM 1402 O O . ASN A 1 171 ? 9.530 5.108 4.696 1.00 81.38 171 ASN A O 1
ATOM 1406 N N . LEU A 1 172 ? 8.947 6.741 6.128 1.00 88.56 172 LEU A N 1
ATOM 1407 C CA . LEU A 1 172 ? 8.585 5.874 7.241 1.00 88.56 172 LEU A CA 1
ATOM 1408 C C . LEU A 1 172 ? 7.078 5.931 7.478 1.00 88.56 172 LEU A C 1
ATOM 1410 O O . LEU A 1 172 ? 6.478 7.007 7.503 1.00 88.56 172 LEU A O 1
ATOM 1414 N N . LEU A 1 173 ? 6.471 4.761 7.659 1.00 91.44 173 LEU A N 1
ATOM 1415 C CA . LEU A 1 173 ? 5.078 4.646 8.051 1.00 91.44 173 LEU A CA 1
ATOM 1416 C C . LEU A 1 173 ? 4.964 4.753 9.565 1.00 91.44 173 LEU A C 1
ATOM 1418 O O . LEU A 1 173 ? 5.687 4.108 10.323 1.00 91.44 173 LEU A O 1
ATOM 1422 N N . THR A 1 174 ? 3.989 5.537 9.996 1.00 92.81 174 THR A N 1
ATOM 1423 C CA . THR A 1 174 ? 3.615 5.664 11.399 1.00 92.81 174 THR A CA 1
ATOM 1424 C C . THR A 1 174 ? 2.134 5.371 11.536 1.00 92.81 174 THR A C 1
ATOM 1426 O O . THR A 1 174 ? 1.307 5.929 10.812 1.00 92.81 174 THR A O 1
ATOM 1429 N N . ARG A 1 175 ? 1.788 4.464 12.451 1.00 93.50 175 ARG A N 1
ATOM 1430 C CA . ARG A 1 175 ? 0.393 4.188 12.779 1.00 93.50 175 ARG A CA 1
ATOM 1431 C C . ARG A 1 175 ? -0.116 5.244 13.746 1.00 93.50 175 ARG A C 1
ATOM 1433 O O . ARG A 1 175 ? 0.456 5.424 14.817 1.00 93.50 175 ARG A O 1
ATOM 1440 N N . GLN A 1 176 ? -1.201 5.899 13.369 1.00 93.75 176 GLN A N 1
ATOM 1441 C CA . GLN A 1 176 ? -1.869 6.888 14.200 1.00 93.75 176 GLN A CA 1
ATOM 1442 C C . GLN A 1 176 ? -2.884 6.198 15.116 1.00 93.75 176 GLN A C 1
ATOM 1444 O O . GLN A 1 176 ? -3.543 5.232 14.723 1.00 93.75 176 GLN A O 1
ATOM 1449 N N . TH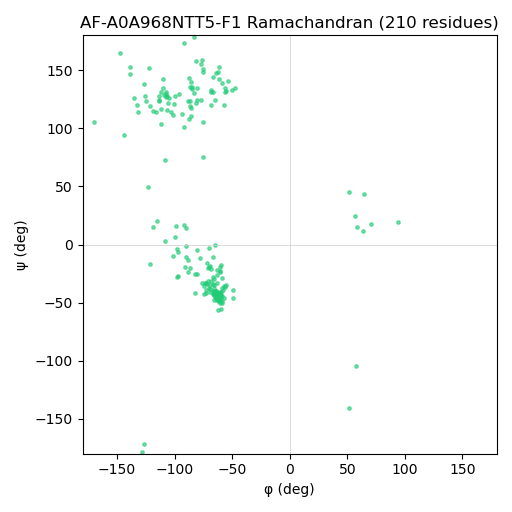R A 1 177 ? -3.009 6.695 16.342 1.00 91.94 177 THR A N 1
ATOM 1450 C CA . THR A 1 177 ? -3.985 6.211 17.335 1.00 91.94 177 THR A CA 1
ATOM 1451 C C . THR A 1 177 ? -5.301 6.972 17.274 1.00 91.94 177 THR A C 1
ATOM 1453 O O . THR A 1 177 ? -6.327 6.487 17.744 1.00 91.94 177 THR A O 1
ATOM 1456 N N . GLU A 1 178 ? -5.278 8.161 16.683 1.00 91.81 178 GLU A N 1
ATOM 1457 C CA . GLU A 1 178 ? -6.404 9.075 16.627 1.00 91.81 178 GLU A CA 1
ATOM 1458 C C . GLU A 1 178 ? -6.487 9.708 15.244 1.00 91.81 178 GLU A C 1
ATOM 1460 O O . GLU A 1 178 ? -5.476 9.957 14.581 1.00 91.81 178 GLU A O 1
ATOM 1465 N N . LEU A 1 179 ? -7.712 9.980 14.814 1.00 89.88 179 LEU A N 1
ATOM 1466 C CA . LEU A 1 179 ? -7.990 10.749 13.618 1.00 89.88 179 LEU A CA 1
ATOM 1467 C C . LEU A 1 179 ? -8.625 12.073 14.029 1.00 89.88 179 LEU A C 1
ATOM 1469 O O . LEU A 1 179 ? -9.731 12.103 14.566 1.00 89.88 179 LEU A O 1
ATOM 1473 N N . VAL A 1 180 ? -7.927 13.166 13.736 1.00 88.88 180 VAL A N 1
ATOM 1474 C CA . VAL A 1 180 ? -8.435 14.523 13.941 1.00 88.88 180 VAL A CA 1
ATOM 1475 C C . VAL A 1 180 ? -9.079 15.002 12.644 1.00 88.88 180 VAL A C 1
ATOM 1477 O O . VAL A 1 180 ? -8.393 15.204 11.639 1.00 88.88 180 VAL A O 1
ATOM 1480 N N . LEU A 1 181 ? -10.400 15.176 12.671 1.00 85.88 181 LEU A N 1
ATOM 1481 C CA . LEU A 1 181 ? -11.183 15.762 11.584 1.00 85.88 181 LEU A CA 1
ATOM 1482 C C . LEU A 1 181 ? -11.819 17.053 12.079 1.00 85.88 181 LEU A C 1
ATOM 1484 O O . LEU A 1 181 ? -12.706 17.031 12.935 1.00 85.88 181 LEU A O 1
ATOM 1488 N N . LYS A 1 182 ? -11.405 18.184 11.502 1.00 82.00 182 LYS A N 1
ATOM 1489 C CA . LYS A 1 182 ? -11.880 19.517 11.899 1.00 82.00 182 LYS A CA 1
ATOM 1490 C C . LYS A 1 182 ? -11.595 19.744 13.394 1.00 82.00 182 LYS A C 1
ATOM 1492 O O . LYS A 1 182 ? -10.437 19.912 13.749 1.00 82.00 182 LYS A O 1
ATOM 1497 N N . ASN A 1 183 ? -12.614 19.666 14.252 1.00 82.56 183 ASN A N 1
ATOM 1498 C CA . ASN A 1 183 ? -12.507 19.817 15.712 1.00 82.56 183 ASN A CA 1
ATOM 1499 C C . ASN A 1 183 ? -12.939 18.556 16.483 1.00 82.56 183 ASN A C 1
ATOM 1501 O O . ASN A 1 183 ? -13.228 18.631 17.674 1.00 82.56 183 ASN A O 1
ATOM 1505 N N . ILE A 1 184 ? -13.047 17.412 15.803 1.00 85.38 184 ILE A N 1
ATOM 1506 C CA . ILE A 1 184 ? -13.444 16.138 16.404 1.00 85.38 184 ILE A CA 1
ATOM 1507 C C . ILE A 1 184 ? -12.255 15.187 16.334 1.00 85.38 184 ILE A C 1
ATOM 1509 O O . ILE A 1 184 ? -11.689 14.959 15.263 1.00 85.38 184 ILE A O 1
ATOM 1513 N N . THR A 1 185 ? -11.912 14.613 17.482 1.00 89.12 185 THR A N 1
ATOM 1514 C CA . THR A 1 185 ? -10.914 13.552 17.593 1.00 89.12 185 THR A CA 1
ATOM 1515 C C . THR A 1 185 ? -11.632 12.220 17.715 1.00 89.12 185 THR A C 1
ATOM 1517 O O . THR A 1 185 ? -12.424 12.013 18.634 1.00 89.12 185 THR A O 1
ATOM 1520 N N . LEU A 1 186 ? -11.364 11.318 16.777 1.00 88.62 186 LEU A N 1
ATOM 1521 C CA . LEU A 1 186 ? -11.925 9.974 16.768 1.00 88.62 186 LEU A CA 1
ATOM 1522 C C . LEU A 1 186 ? -10.843 8.975 17.164 1.00 88.62 186 LEU A C 1
ATOM 1524 O O . LEU A 1 186 ? -9.782 8.963 16.532 1.00 88.62 186 LEU A O 1
ATOM 1528 N N . PRO A 1 187 ? -11.100 8.103 18.151 1.00 91.19 187 PRO A N 1
ATOM 1529 C CA . PRO A 1 187 ? -10.188 7.014 18.440 1.00 91.19 187 PRO A CA 1
ATOM 1530 C C . PRO A 1 187 ? -10.184 6.037 17.261 1.00 91.19 187 PRO A C 1
ATOM 1532 O O . PRO A 1 187 ? -11.243 5.632 16.761 1.00 91.19 187 PRO A O 1
ATOM 1535 N N . LEU A 1 188 ? -8.983 5.677 16.818 1.00 91.88 188 LEU A N 1
ATOM 1536 C CA . LEU A 1 188 ? -8.759 4.650 15.809 1.00 91.88 188 LEU A CA 1
ATOM 1537 C C . LEU A 1 188 ? -8.539 3.289 16.466 1.00 91.88 188 LEU A C 1
ATOM 1539 O O . LEU A 1 188 ? -8.429 3.169 17.689 1.00 91.88 188 LEU A O 1
ATOM 1543 N N . LYS A 1 189 ? -8.460 2.244 15.640 1.00 90.38 189 LYS A N 1
ATOM 1544 C CA . LYS A 1 189 ? -8.179 0.890 16.110 1.00 90.38 189 LYS A CA 1
ATOM 1545 C C . LYS A 1 189 ? -6.842 0.863 16.877 1.00 90.38 189 LYS A C 1
ATOM 1547 O O . LYS A 1 189 ? -5.803 1.174 16.277 1.00 90.38 189 LYS A O 1
ATOM 1552 N N . PRO A 1 190 ? -6.829 0.472 18.165 1.00 85.94 190 PRO A N 1
ATOM 1553 C CA . PRO A 1 190 ? -5.614 0.465 18.972 1.00 85.94 190 PRO A CA 1
ATOM 1554 C C . PRO A 1 190 ? -4.627 -0.577 18.449 1.00 85.94 190 PRO A C 1
ATOM 1556 O O . PRO A 1 190 ? -5.032 -1.649 18.008 1.00 85.94 190 PRO A O 1
ATOM 1559 N N . ASN A 1 191 ? -3.331 -0.274 18.509 1.00 82.88 191 ASN A N 1
ATOM 1560 C CA . ASN A 1 191 ? -2.303 -1.249 18.165 1.00 82.88 191 ASN A CA 1
ATOM 1561 C C . ASN A 1 191 ? -2.174 -2.265 19.302 1.00 82.88 191 ASN A C 1
ATOM 1563 O O . ASN A 1 191 ? -1.642 -1.941 20.364 1.00 82.88 191 ASN A O 1
ATOM 1567 N N . ASN A 1 192 ? -2.682 -3.476 19.094 1.00 73.19 192 ASN A N 1
ATOM 1568 C CA . ASN A 1 192 ? -2.496 -4.547 20.057 1.00 73.19 192 ASN A CA 1
ATOM 1569 C C . ASN A 1 192 ? -1.164 -5.263 19.784 1.00 73.19 192 ASN A C 1
ATOM 1571 O O . ASN A 1 192 ? -1.017 -5.965 18.786 1.00 73.19 192 ASN A O 1
ATOM 1575 N N . SER A 1 193 ? -0.199 -5.096 20.689 1.00 59.81 193 SER A N 1
ATOM 1576 C CA . SER A 1 193 ? 1.149 -5.668 20.588 1.00 59.81 193 SER A CA 1
ATOM 1577 C C . SER A 1 193 ? 1.205 -7.189 20.767 1.00 59.81 193 SER A C 1
ATOM 1579 O O . SER A 1 193 ? 2.281 -7.768 20.652 1.00 59.81 193 SER A O 1
ATOM 1581 N N . SER A 1 194 ? 0.075 -7.849 21.045 1.00 66.69 194 SER A N 1
ATOM 1582 C CA . SER A 1 194 ? 0.014 -9.299 21.253 1.00 66.69 194 SER A CA 1
ATOM 1583 C C . SER A 1 194 ? -0.017 -10.131 19.966 1.00 66.69 194 SER A C 1
ATOM 1585 O O . SER A 1 194 ? -0.050 -11.355 20.054 1.00 66.69 194 SER A O 1
ATOM 1587 N N . PHE A 1 195 ? -0.092 -9.511 18.786 1.00 70.00 195 PHE A N 1
ATOM 1588 C CA . PHE A 1 195 ? -0.154 -10.239 17.516 1.00 70.00 195 PHE A CA 1
ATOM 1589 C C . PHE A 1 195 ? 1.245 -10.617 17.013 1.00 70.00 195 PHE A C 1
ATOM 1591 O O . PHE A 1 195 ? 2.154 -9.788 16.984 1.00 70.00 195 PHE A O 1
ATOM 1598 N N . GLU A 1 196 ? 1.402 -11.873 16.593 1.00 71.06 196 GLU A N 1
ATOM 1599 C CA . GLU A 1 196 ? 2.643 -12.392 16.014 1.00 71.06 196 GLU A CA 1
ATOM 1600 C C . GLU A 1 196 ? 2.848 -11.904 14.570 1.00 71.06 196 GLU A C 1
ATOM 1602 O O . GLU A 1 196 ? 1.895 -11.650 13.829 1.00 71.06 196 GLU A O 1
ATOM 1607 N N . MET A 1 197 ? 4.114 -11.791 14.160 1.00 74.12 197 MET A N 1
ATOM 1608 C CA . MET A 1 197 ? 4.505 -11.482 12.786 1.00 74.12 197 MET A CA 1
ATOM 1609 C C . MET A 1 197 ? 5.096 -12.742 12.124 1.00 74.12 197 MET A C 1
ATOM 1611 O O . MET A 1 197 ? 6.015 -13.327 12.698 1.00 74.12 197 MET A O 1
ATOM 1615 N N . PRO A 1 198 ? 4.642 -13.144 10.918 1.00 73.56 198 PRO A N 1
ATOM 1616 C CA . PRO A 1 198 ? 3.605 -12.511 10.102 1.00 73.56 198 PRO A CA 1
ATOM 1617 C C . PRO A 1 198 ? 2.178 -12.773 10.629 1.00 73.56 198 PRO A C 1
ATOM 1619 O O . PRO A 1 198 ? 1.903 -13.856 11.138 1.00 73.56 198 PRO A O 1
ATOM 1622 N N . PRO A 1 199 ? 1.242 -11.822 10.442 1.00 77.88 199 PRO A N 1
ATOM 1623 C CA . PRO A 1 199 ? -0.105 -11.897 11.026 1.00 77.88 199 PRO A CA 1
ATOM 1624 C C . PRO A 1 199 ? -0.996 -12.994 10.423 1.00 77.88 199 PRO A C 1
ATOM 1626 O O . PRO A 1 199 ? -2.001 -13.388 11.008 1.00 77.88 199 PRO A O 1
ATOM 1629 N N . TYR A 1 200 ? -0.638 -13.480 9.234 1.00 87.56 200 TYR A N 1
ATOM 1630 C CA . TYR A 1 200 ? -1.372 -14.482 8.468 1.00 87.56 200 TYR A CA 1
ATOM 1631 C C . TYR A 1 200 ? -0.396 -15.351 7.674 1.00 87.56 200 TYR A C 1
ATOM 1633 O O . TYR A 1 200 ? 0.760 -14.979 7.461 1.00 87.56 200 TYR A O 1
ATOM 1641 N N . ARG A 1 201 ? -0.876 -16.497 7.174 1.00 91.06 201 ARG A N 1
ATOM 1642 C CA . ARG A 1 201 ? -0.090 -17.360 6.277 1.00 91.06 201 ARG A CA 1
ATOM 1643 C C . ARG A 1 201 ? 0.268 -16.611 4.990 1.00 91.06 201 ARG A C 1
ATOM 1645 O O . ARG A 1 201 ? -0.562 -15.874 4.458 1.00 91.06 201 ARG A O 1
ATOM 1652 N N . SER A 1 202 ? 1.469 -16.843 4.472 1.00 92.69 202 SER A N 1
ATOM 1653 C CA . SER A 1 202 ? 1.954 -16.239 3.229 1.00 92.69 202 SER A CA 1
ATOM 1654 C C . SER A 1 202 ? 1.140 -16.670 2.000 1.00 92.69 202 SER A C 1
ATOM 1656 O O . SER A 1 202 ? 0.613 -17.788 1.921 1.00 92.69 202 SER A O 1
ATOM 1658 N N . ASN A 1 203 ? 1.030 -15.760 1.030 1.00 91.81 203 ASN A N 1
ATOM 1659 C CA . ASN A 1 203 ? 0.431 -15.988 -0.285 1.00 91.81 203 ASN A CA 1
ATOM 1660 C C . ASN A 1 203 ? 1.398 -15.581 -1.418 1.00 91.81 203 ASN A C 1
ATOM 1662 O O . ASN A 1 203 ? 2.568 -15.313 -1.162 1.00 91.81 203 ASN A O 1
ATOM 1666 N N . VAL A 1 204 ? 0.922 -15.572 -2.669 1.00 91.69 204 VAL A N 1
ATOM 1667 C CA . VAL A 1 204 ? 1.733 -15.475 -3.901 1.00 91.69 204 VAL A CA 1
ATOM 1668 C C . VAL A 1 204 ? 2.773 -14.348 -3.901 1.00 91.69 204 VAL A C 1
ATOM 1670 O O . VAL A 1 204 ? 3.865 -14.562 -4.404 1.00 91.69 204 VAL A O 1
ATOM 1673 N N . LEU A 1 205 ? 2.457 -13.170 -3.356 1.00 90.50 205 LEU A N 1
ATOM 1674 C CA . LEU A 1 205 ? 3.360 -12.010 -3.363 1.00 90.50 205 LEU A CA 1
ATOM 1675 C C . LEU A 1 205 ? 4.111 -11.800 -2.044 1.00 90.50 205 LEU A C 1
ATOM 1677 O O . LEU A 1 205 ? 4.771 -10.776 -1.888 1.00 90.50 205 LEU A O 1
ATOM 1681 N N . PHE A 1 206 ? 3.996 -12.715 -1.077 1.00 92.69 206 PHE A N 1
ATOM 1682 C CA . PHE A 1 206 ? 4.603 -12.524 0.239 1.00 92.69 206 PHE A CA 1
ATOM 1683 C C . PHE A 1 206 ? 6.123 -12.369 0.142 1.00 92.69 206 PHE A C 1
ATOM 1685 O O . PHE A 1 206 ? 6.646 -11.336 0.542 1.00 92.69 206 PHE A O 1
ATOM 1692 N N . ASP A 1 207 ? 6.815 -13.333 -0.465 1.00 92.25 207 ASP A N 1
ATOM 1693 C CA . ASP A 1 207 ? 8.284 -13.324 -0.558 1.00 92.25 207 ASP A CA 1
ATOM 1694 C C . ASP A 1 207 ? 8.812 -12.210 -1.483 1.00 92.25 207 ASP A C 1
ATOM 1696 O O . ASP A 1 207 ? 9.958 -11.770 -1.375 1.00 92.25 207 ASP A O 1
ATOM 1700 N N . ASP A 1 208 ? 7.959 -11.712 -2.382 1.00 90.69 208 ASP A N 1
ATOM 1701 C CA . ASP A 1 208 ? 8.295 -10.622 -3.293 1.00 90.69 208 ASP A CA 1
ATOM 1702 C C . ASP A 1 208 ? 8.156 -9.239 -2.656 1.00 90.69 208 ASP A C 1
ATOM 1704 O O . ASP A 1 208 ? 8.816 -8.302 -3.113 1.00 90.69 208 ASP A O 1
ATOM 1708 N N . LEU A 1 209 ? 7.304 -9.091 -1.636 1.00 90.19 209 LEU A N 1
ATOM 1709 C CA . LEU A 1 209 ? 6.921 -7.798 -1.056 1.00 90.19 209 LEU A CA 1
ATOM 1710 C C . LEU A 1 209 ? 7.241 -7.663 0.434 1.00 90.19 209 LEU A C 1
ATOM 1712 O O . LEU A 1 209 ? 7.256 -6.544 0.940 1.00 90.19 209 LEU A O 1
ATOM 1716 N N . ILE A 1 210 ? 7.497 -8.754 1.145 1.00 90.81 210 ILE A N 1
ATOM 1717 C CA . ILE A 1 210 ? 7.784 -8.741 2.577 1.00 90.81 210 ILE A CA 1
ATOM 1718 C C . ILE A 1 210 ? 9.228 -9.170 2.799 1.00 90.81 210 ILE A C 1
ATOM 1720 O O . ILE A 1 210 ? 9.656 -10.236 2.367 1.00 90.81 210 ILE A O 1
ATOM 1724 N N . ILE A 1 211 ? 9.981 -8.315 3.486 1.00 86.44 211 ILE A N 1
ATOM 1725 C CA . ILE A 1 211 ? 11.315 -8.637 3.981 1.00 86.44 211 ILE A CA 1
ATOM 1726 C C . ILE A 1 211 ? 11.120 -9.321 5.344 1.00 86.44 211 ILE A C 1
ATOM 1728 O O . ILE A 1 211 ? 10.550 -8.680 6.237 1.00 86.44 211 ILE A O 1
ATOM 1732 N N . PRO A 1 212 ? 11.527 -10.595 5.492 1.00 74.38 212 PRO A N 1
ATOM 1733 C CA . PRO A 1 212 ? 11.388 -11.334 6.745 1.00 74.38 212 PRO A CA 1
ATOM 1734 C C . PRO A 1 212 ? 12.158 -10.684 7.903 1.00 74.38 212 PRO A C 1
ATOM 1736 O O . PRO A 1 212 ? 13.207 -10.042 7.659 1.00 74.38 212 PRO A O 1
#

Nearest PDB structures (foldseek):
  4yeg-assembly3_C  TM=4.537E-01  e=5.276E+00  Francisella tularensis